Protein 5EKZ (pdb70)

Organism: Mus musculus (NCBI:txid10090)

B-factor: mean 62.95, std 24.09, range [26.52, 159.99]

Structure (mmCIF, N/CA/C/O backbone):
data_5EKZ
#
_entry.id   5EKZ
#
_cell.length_a   48.550
_cell.length_b   55.380
_cell.length_c   92.050
_cell.angle_alpha   90.000
_cell.angle_beta   90.000
_cell.angle_gamma   90.000
#
_symmetry.space_group_name_H-M   'P 21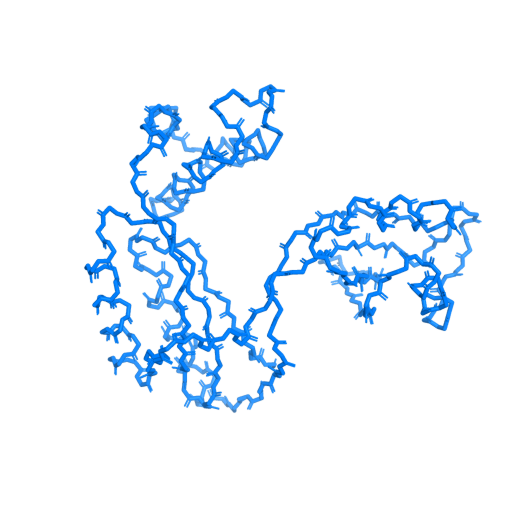 21 21'
#
loop_
_entity.id
_entity.type
_entity.pdbx_description
1 polymer 'Translational activator of cytochrome c oxidase 1'
2 water water
#
loop_
_atom_site.group_PDB
_atom_site.id
_atom_site.type_symbol
_atom_site.label_atom_id
_atom_site.label_alt_id
_atom_site.label_comp_id
_atom_site.label_asym_id
_atom_site.label_entity_id
_atom_site.label_seq_id
_atom_site.pdbx_PDB_ins_code
_atom_site.Cartn_x
_atom_site.Cartn_y
_atom_site.Cartn_z
_atom_site.occupancy
_atom_site.B_iso_or_equiv
_atom_site.auth_seq_id
_atom_site.auth_comp_id
_atom_site.auth_asym_id
_atom_site.auth_atom_id
_atom_site.pdbx_PDB_model_num
ATOM 1 N N . ARG A 1 74 ? 17.293 20.824 28.765 1.00 61.40 74 ARG A N 1
ATOM 2 C CA . ARG A 1 74 ? 17.024 19.378 28.744 1.00 64.04 74 ARG A CA 1
ATOM 3 C C . ARG A 1 74 ? 18.057 18.555 27.941 1.00 59.20 74 ARG A C 1
ATOM 4 O O . ARG A 1 74 ? 18.481 18.921 26.847 1.00 55.69 74 ARG A O 1
ATOM 24 N N . SER A 1 75 ? 18.407 17.398 28.499 1.00 58.14 75 SER A N 1
ATOM 25 C CA . SER A 1 75 ? 19.475 16.583 27.929 1.00 56.22 75 SER A CA 1
ATOM 26 C C . SER A 1 75 ? 19.116 16.032 26.542 1.00 55.27 75 SER A C 1
ATOM 27 O O . SER A 1 75 ? 19.993 15.926 25.682 1.00 50.81 75 SER A O 1
ATOM 35 N N . ARG A 1 76 ? 17.852 15.645 26.309 1.00 55.89 76 ARG A N 1
ATOM 36 C CA . ARG A 1 76 ? 17.460 15.217 24.960 1.00 54.81 76 ARG A CA 1
ATOM 37 C C . ARG A 1 76 ? 17.576 16.359 23.955 1.00 49.69 76 ARG A C 1
ATOM 38 O O . ARG A 1 76 ? 18.097 16.179 22.850 1.00 46.81 76 ARG A O 1
ATOM 59 N N . ILE A 1 77 ? 17.077 17.545 24.308 1.00 49.83 77 ILE A N 1
ATOM 60 C CA . ILE A 1 77 ? 17.266 18.723 23.453 1.00 44.52 77 ILE A CA 1
ATOM 61 C C . ILE A 1 77 ? 18.751 18.935 23.132 1.00 41.94 77 ILE A C 1
ATOM 62 O O . ILE A 1 77 ? 19.130 19.165 21.970 1.00 35.94 77 ILE A O 1
ATOM 78 N N . PHE A 1 78 ? 19.624 18.845 24.147 1.00 39.86 78 PHE A N 1
ATOM 79 C CA . PHE A 1 78 ? 21.048 19.108 23.907 1.00 33.99 78 PHE A CA 1
ATOM 80 C C . PHE A 1 78 ? 21.643 18.068 22.939 1.00 35.96 78 PHE A C 1
ATOM 81 O O . PHE A 1 78 ? 22.446 18.416 22.064 1.00 37.68 78 PHE A O 1
ATOM 98 N N . SER A 1 79 ? 21.224 16.802 23.055 1.00 34.85 79 SER A N 1
ATOM 99 C CA . SER A 1 79 ? 21.678 15.765 22.120 1.00 38.52 79 SER A CA 1
ATOM 100 C C . SER A 1 79 ? 21.279 16.044 20.677 1.00 39.56 79 SER A C 1
ATOM 101 O O . SER A 1 79 ? 22.072 15.801 19.772 1.00 35.34 79 SER A O 1
ATOM 109 N N . LYS A 1 80 ? 20.027 16.461 20.434 1.00 38.00 80 LYS A N 1
ATOM 110 C CA . LYS A 1 80 ? 19.602 16.858 19.088 1.00 37.34 80 LYS A CA 1
ATOM 111 C C . LYS A 1 80 ? 20.355 18.077 18.590 1.00 40.22 80 LYS A C 1
ATOM 112 O O . LYS A 1 80 ? 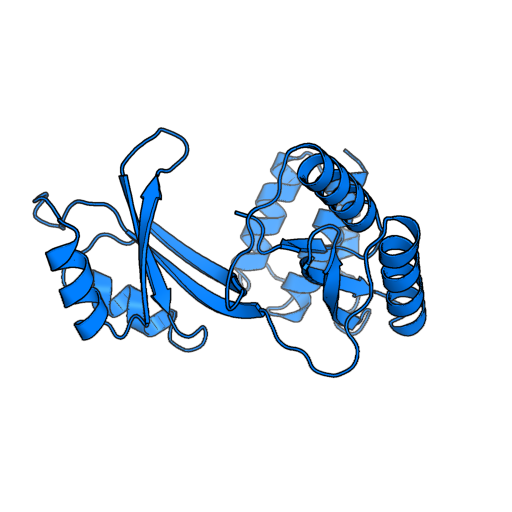20.701 18.170 17.402 1.00 36.55 80 LYS A O 1
ATOM 131 N N . LEU A 1 81 ? 20.568 19.053 19.472 1.00 35.33 81 LEU A N 1
ATOM 132 C CA . LEU A 1 81 ? 21.252 20.274 19.079 1.00 30.50 81 LEU A CA 1
ATOM 133 C C . LEU A 1 81 ? 22.708 19.991 18.711 1.00 31.98 81 LEU A C 1
ATOM 134 O O . LEU A 1 81 ? 23.257 20.625 17.797 1.00 32.05 81 LEU A O 1
ATOM 150 N N . THR A 1 82 ? 23.326 19.024 19.391 1.00 30.98 82 THR A N 1
ATOM 151 C CA . THR A 1 82 ? 24.637 18.515 18.980 1.00 31.39 82 THR A CA 1
ATOM 152 C C . THR A 1 82 ? 24.607 17.955 17.560 1.00 33.71 82 THR A C 1
ATOM 153 O O . THR A 1 82 ? 25.522 18.214 16.759 1.00 35.62 82 THR A O 1
ATOM 164 N N . LEU A 1 83 ? 23.639 17.076 17.268 1.00 29.85 83 LEU A N 1
ATOM 165 C CA . LEU A 1 83 ? 23.519 16.573 15.905 1.00 32.96 83 LEU A CA 1
ATOM 166 C C . LEU A 1 83 ? 23.390 17.721 14.907 1.00 35.84 83 LEU A C 1
ATOM 167 O O . LEU A 1 83 ? 24.040 17.700 13.855 1.00 33.49 83 LEU A O 1
ATOM 183 N N . SER A 1 84 ? 22.566 18.734 15.222 1.00 30.03 84 SER A N 1
ATOM 184 C CA . SER A 1 84 ? 22.408 19.886 14.317 1.00 28.20 84 SER A CA 1
ATOM 185 C C . SER A 1 84 ? 23.699 20.686 14.167 1.00 33.74 84 SER A C 1
ATOM 186 O O . SER A 1 84 ? 23.987 21.192 13.084 1.00 33.35 84 SER A O 1
ATOM 194 N N . ILE A 1 85 ? 24.463 20.862 15.236 1.00 28.38 85 ILE A N 1
ATOM 195 C CA . ILE A 1 85 ? 25.747 21.543 15.091 1.00 30.05 85 ILE A CA 1
ATOM 196 C C . ILE A 1 85 ? 26.617 20.790 14.107 1.00 31.62 85 ILE A C 1
ATOM 197 O O . ILE A 1 85 ? 27.128 21.362 13.144 1.00 33.97 85 ILE A O 1
ATOM 213 N N . ARG A 1 86 ? 26.731 19.474 14.305 1.00 30.92 86 ARG A N 1
ATOM 214 C CA . ARG A 1 86 ? 27.561 18.625 13.478 1.00 31.54 86 ARG A CA 1
ATOM 215 C C . ARG A 1 86 ? 27.125 18.661 12.023 1.00 39.50 86 ARG A C 1
ATOM 216 O O . ARG A 1 86 ? 27.960 18.714 11.118 1.00 43.24 86 ARG A O 1
ATOM 237 N N . LEU A 1 87 ? 25.818 18.683 11.771 1.00 36.87 87 LEU A N 1
ATOM 238 C CA . LEU A 1 87 ? 25.360 18.716 10.395 1.00 42.45 87 LEU A CA 1
ATOM 239 C C . LEU A 1 87 ? 25.646 20.079 9.756 1.00 44.32 87 LEU A C 1
ATOM 240 O O . LEU A 1 87 ? 26.026 20.154 8.581 1.00 44.02 87 LEU A O 1
ATOM 256 N N . ALA A 1 88 ? 25.535 21.159 10.533 1.00 41.72 88 ALA A N 1
ATOM 257 C CA . ALA A 1 88 ? 25.835 22.495 10.011 1.00 43.10 88 ALA A CA 1
ATOM 258 C C . ALA A 1 88 ? 27.327 22.667 9.707 1.00 43.73 88 ALA A C 1
ATOM 259 O O . ALA A 1 88 ? 27.689 23.322 8.706 1.00 41.08 88 ALA A O 1
ATOM 266 N N . VAL A 1 89 ? 28.205 22.047 10.517 1.00 37.31 89 VAL A N 1
ATOM 267 C CA . VAL A 1 89 ? 29.656 22.113 10.275 1.00 41.93 89 VAL A CA 1
ATOM 268 C C . VAL A 1 89 ? 30.027 21.339 9.022 1.00 47.88 89 VAL A C 1
ATOM 269 O O . VAL A 1 89 ? 30.998 21.683 8.325 1.00 51.74 89 VAL A O 1
ATOM 282 N N . LYS A 1 90 ? 29.284 20.276 8.716 1.00 47.26 90 LYS A N 1
ATOM 283 C CA . LYS A 1 90 ? 29.561 19.532 7.493 1.00 50.28 90 LYS A CA 1
ATOM 284 C C . LYS A 1 90 ? 29.177 20.335 6.267 1.00 56.88 90 LYS A C 1
ATOM 285 O O . LYS A 1 90 ? 29.800 20.189 5.222 1.00 61.76 90 LYS A O 1
ATOM 304 N N . GLU A 1 91 ? 28.151 21.175 6.369 1.00 56.29 91 GLU A N 1
ATOM 305 C CA . GLU A 1 91 ? 27.681 21.915 5.206 1.00 59.28 91 GLU A CA 1
ATOM 306 C C . GLU A 1 91 ? 28.435 23.232 4.999 1.00 64.98 91 GLU A C 1
ATOM 307 O O . GLU A 1 91 ? 28.620 23.645 3.845 1.00 66.98 91 GLU A O 1
ATOM 319 N N . GLY A 1 92 ? 28.937 23.872 6.074 1.00 60.83 92 GLY A N 1
ATOM 320 C CA . GLY A 1 92 ? 29.564 25.186 5.941 1.00 58.35 92 GLY A CA 1
ATOM 321 C C . GLY A 1 92 ? 30.783 25.461 6.802 1.00 62.33 92 GLY A C 1
ATOM 322 O O . GLY A 1 92 ? 31.258 26.597 6.839 1.00 64.53 92 GLY A O 1
ATOM 326 N N . GLY A 1 93 ? 31.304 24.464 7.513 1.00 57.85 93 GLY A N 1
ATOM 327 C CA . GLY A 1 93 ? 32.483 24.668 8.327 1.00 58.74 93 GLY A CA 1
ATOM 328 C C . GLY A 1 93 ? 32.178 25.144 9.738 1.00 58.11 93 GLY A C 1
ATOM 329 O O . GLY A 1 93 ? 31.067 25.592 10.045 1.00 53.29 93 GLY A O 1
ATOM 333 N N . PRO A 1 94 ? 33.179 25.065 10.625 1.00 57.87 94 PRO A N 1
ATOM 334 C CA . PRO A 1 94 ? 32.944 25.297 12.062 1.00 55.99 94 PRO A CA 1
ATOM 335 C C . PRO A 1 94 ? 32.958 26.754 12.516 1.00 62.36 94 PRO A C 1
ATOM 336 O O . PRO A 1 94 ? 32.765 27.000 13.718 1.00 61.02 94 PRO A O 1
ATOM 347 N N . ASN A 1 95 ? 33.159 27.720 11.611 1.00 62.81 95 ASN A N 1
ATOM 348 C CA . ASN A 1 95 ? 33.255 29.128 11.981 1.00 66.67 95 ASN A CA 1
ATOM 349 C C . ASN A 1 95 ? 31.908 29.792 11.760 1.00 66.36 95 ASN A C 1
ATOM 350 O O . ASN A 1 95 ? 31.503 29.972 10.602 1.00 67.68 95 ASN A O 1
ATOM 361 N N . PRO A 1 96 ? 31.185 30.185 12.808 1.00 62.33 96 PRO A N 1
ATOM 362 C CA . PRO A 1 96 ? 29.865 30.788 12.585 1.00 63.16 96 PRO A CA 1
ATOM 363 C C . PRO A 1 96 ? 29.919 32.131 11.882 1.00 68.27 96 PRO A C 1
ATOM 364 O O . PRO A 1 96 ? 28.885 32.563 11.368 1.00 69.77 96 PRO A O 1
ATOM 375 N N . GLU A 1 97 ? 31.077 32.799 11.824 1.00 70.55 97 GLU A N 1
ATOM 376 C CA . GLU A 1 97 ? 31.190 34.025 11.036 1.00 73.59 97 GLU A CA 1
ATOM 377 C C . GLU A 1 97 ? 31.017 33.748 9.546 1.00 78.82 97 GLU A C 1
ATOM 378 O O . GLU A 1 97 ? 30.508 34.597 8.805 1.00 81.52 97 GLU A O 1
ATOM 390 N N . ASN A 1 98 ? 31.478 32.584 9.077 1.00 76.38 98 ASN A N 1
ATOM 391 C CA . ASN A 1 98 ? 31.336 32.193 7.675 1.00 77.09 98 ASN A CA 1
ATOM 392 C C . ASN A 1 98 ? 30.161 31.266 7.421 1.00 73.50 98 ASN A C 1
ATOM 393 O O . ASN A 1 98 ? 29.905 30.935 6.263 1.00 75.64 98 ASN A O 1
ATOM 404 N N . ASN A 1 99 ? 29.479 30.811 8.469 1.00 67.85 99 ASN A N 1
ATOM 405 C CA . ASN A 1 99 ? 28.397 29.830 8.379 1.00 63.45 99 ASN A CA 1
ATOM 406 C C . ASN A 1 99 ? 27.232 30.393 9.183 1.00 65.34 99 ASN A C 1
ATOM 407 O O . ASN A 1 99 ? 27.168 30.198 10.400 1.00 60.56 99 ASN A O 1
ATOM 418 N N . SER A 1 100 ? 26.318 31.092 8.496 1.00 66.85 100 SER A N 1
ATOM 419 C CA . SER A 1 100 ? 25.203 31.745 9.178 1.00 65.40 100 SER A CA 1
ATOM 420 C C . SER A 1 100 ? 24.220 30.735 9.765 1.00 61.53 100 SER A C 1
ATOM 421 O O . SER A 1 100 ? 23.617 30.993 10.816 1.00 57.86 100 SER A O 1
ATOM 429 N N . SER A 1 101 ? 24.042 29.593 9.103 1.00 56.90 101 SER A N 1
ATOM 430 C CA . SER A 1 101 ? 23.192 28.538 9.641 1.00 55.10 101 SER A CA 1
ATOM 431 C C . SER A 1 101 ? 23.740 28.033 10.972 1.00 54.44 101 SER A C 1
ATOM 432 O O . SER A 1 101 ? 23.005 27.880 11.955 1.00 51.60 101 SER A O 1
ATOM 440 N N . LEU A 1 102 ? 25.045 27.786 11.022 1.00 49.01 102 LEU A N 1
ATOM 441 C CA . LEU A 1 102 ? 25.668 27.389 12.274 1.00 43.95 102 LEU A CA 1
ATOM 442 C C . LEU A 1 102 ? 25.491 28.470 13.334 1.00 46.46 102 LEU A C 1
ATOM 443 O O . LEU A 1 102 ? 25.238 28.174 14.505 1.00 45.90 102 LEU A O 1
ATOM 459 N N . ALA A 1 103 ? 25.638 29.737 12.943 1.00 50.80 103 ALA A N 1
ATOM 460 C CA . ALA A 1 103 ? 25.488 30.813 13.905 1.00 52.03 103 ALA A CA 1
ATOM 461 C C . ALA A 1 103 ? 24.083 30.825 14.505 1.00 51.42 103 ALA A C 1
ATOM 462 O O . ALA A 1 103 ? 23.915 31.123 15.693 1.00 50.36 103 ALA A O 1
ATOM 469 N N . ASN A 1 104 ? 23.059 30.497 13.705 1.00 49.49 104 ASN A N 1
ATOM 470 C CA . ASN A 1 104 ? 21.693 30.492 14.229 1.00 48.72 104 ASN A CA 1
ATOM 471 C C . ASN A 1 104 ? 21.498 29.354 15.204 1.00 46.46 104 ASN A C 1
ATOM 472 O O . ASN A 1 104 ? 20.775 29.503 16.191 1.00 43.31 104 ASN A O 1
ATOM 483 N N . ILE A 1 105 ? 22.084 28.189 14.899 1.00 41.24 105 ILE A N 1
ATOM 484 C CA . ILE A 1 105 ? 21.995 27.028 15.782 1.00 41.55 105 ILE A CA 1
ATOM 485 C C . ILE A 1 105 ? 22.681 27.315 17.108 1.00 39.82 105 ILE A C 1
ATOM 486 O O . ILE A 1 105 ? 22.156 26.985 18.178 1.00 37.66 105 ILE A O 1
ATOM 502 N N . LEU A 1 106 ? 23.873 27.919 17.060 1.00 39.87 106 LEU A N 1
ATOM 503 C CA . LEU A 1 106 ? 24.597 28.228 18.289 1.00 40.85 106 LEU A CA 1
ATOM 504 C C . LEU A 1 106 ? 23.807 29.198 19.164 1.00 42.76 106 LEU A C 1
ATOM 505 O O . LEU A 1 106 ? 23.799 29.061 20.394 1.00 37.91 106 LEU A O 1
ATOM 521 N N . GLU A 1 107 ? 23.159 30.188 18.554 1.00 49.25 107 GLU A N 1
ATOM 522 C CA . GLU A 1 107 ? 22.320 31.127 19.303 1.00 50.43 107 GLU A CA 1
ATOM 523 C C . GLU A 1 107 ? 21.206 30.394 20.034 1.00 47.35 107 GLU A C 1
ATOM 524 O O . GLU A 1 107 ? 20.930 30.645 21.215 1.00 45.86 107 GLU A O 1
ATOM 536 N N . LEU A 1 108 ? 20.548 29.482 19.336 1.00 44.08 108 LEU A N 1
ATOM 537 C CA . LEU A 1 108 ? 19.542 28.649 19.972 1.00 42.71 108 LEU A CA 1
ATOM 538 C C . LEU A 1 108 ? 20.129 27.813 21.097 1.00 39.96 108 LEU A C 1
ATOM 539 O O . LEU A 1 108 ? 19.534 27.720 22.176 1.00 38.39 108 LEU A O 1
ATOM 555 N N . CYS A 1 109 ? 21.298 27.197 20.875 1.00 34.80 109 CYS A N 1
ATOM 556 C CA . CYS A 1 109 ? 21.951 26.430 21.938 1.00 30.79 109 CYS A CA 1
ATOM 557 C C . CYS A 1 109 ? 22.141 27.276 23.180 1.00 37.72 109 CYS A C 1
ATOM 558 O O . CYS A 1 109 ? 21.870 26.834 24.301 1.00 35.06 109 CYS A O 1
ATOM 566 N N . ARG A 1 110 ? 22.665 28.487 22.996 1.00 37.74 110 ARG A N 1
ATOM 567 C CA . ARG A 1 110 ? 22.877 29.382 24.122 1.00 38.06 110 ARG A CA 1
ATOM 568 C C . ARG A 1 110 ? 21.553 29.765 24.758 1.00 42.63 110 ARG A C 1
ATOM 569 O O . ARG A 1 110 ? 21.462 29.860 25.983 1.00 41.03 110 ARG A O 1
ATOM 590 N N . SER A 1 111 ? 20.492 29.920 23.951 1.00 39.81 111 SER A N 1
ATOM 591 C CA . SER A 1 111 ? 19.208 30.291 24.527 1.00 42.77 111 SER A CA 1
ATOM 592 C C . SER A 1 111 ? 18.645 29.170 25.385 1.00 40.23 111 SER A C 1
ATOM 593 O O . SER A 1 111 ? 17.962 29.447 26.360 1.00 41.06 111 SER A O 1
ATOM 601 N N . LYS A 1 112 ? 18.942 27.908 25.067 1.00 39.04 112 LYS A N 1
ATOM 602 C CA . LYS A 1 112 ? 18.512 26.765 25.860 1.00 36.25 112 LYS A CA 1
ATOM 603 C C . LYS A 1 112 ? 19.474 26.425 27.004 1.00 36.59 112 LYS A C 1
ATOM 604 O O . LYS A 1 112 ? 19.265 25.424 27.713 1.00 34.82 112 LYS A O 1
ATOM 623 N N . ASN A 1 113 ? 20.506 27.230 27.212 1.00 33.47 113 ASN A N 1
ATOM 624 C CA . ASN A 1 113 ? 21.455 27.049 28.323 1.00 32.11 113 ASN A CA 1
ATOM 625 C C . ASN A 1 113 ? 22.343 25.832 28.125 1.00 31.90 113 ASN A C 1
ATOM 626 O O . ASN A 1 113 ? 22.797 25.235 29.098 1.00 30.30 113 ASN A O 1
ATOM 637 N N . MET A 1 114 ? 22.619 25.470 26.868 1.00 31.09 114 MET A N 1
ATOM 638 C CA . MET A 1 114 ? 23.547 24.361 26.608 1.00 28.95 114 MET A CA 1
ATOM 639 C C . MET A 1 114 ? 24.957 24.757 27.046 1.00 29.09 114 MET A C 1
ATOM 640 O O . MET A 1 114 ? 25.437 25.816 26.665 1.00 29.11 114 MET A O 1
ATOM 654 N N . PRO A 1 115 ? 25.653 23.951 27.851 1.00 30.68 115 PRO A N 1
ATOM 655 C CA . PRO A 1 115 ? 26.990 24.374 28.296 1.00 31.88 115 PRO A CA 1
ATOM 656 C C . PRO A 1 115 ? 27.952 24.555 27.122 1.00 32.61 115 PRO A C 1
ATOM 657 O O . PRO A 1 115 ? 27.873 23.852 26.107 1.00 28.83 115 PRO A O 1
ATOM 668 N N . LYS A 1 116 ? 28.873 25.507 27.284 1.00 31.20 116 LYS A N 1
ATOM 669 C CA . LYS A 1 116 ? 29.941 25.724 26.306 1.00 35.03 116 LYS A CA 1
ATOM 670 C C . LYS A 1 116 ? 30.717 24.443 26.005 1.00 37.62 116 LYS A C 1
ATOM 671 O O . LYS A 1 116 ? 31.003 24.156 24.841 1.00 36.25 116 LYS A O 1
ATOM 690 N N . SER A 1 117 ? 31.094 23.674 27.047 1.00 32.83 117 SER A N 1
ATOM 691 C CA . SER A 1 117 ? 31.837 22.420 26.827 1.00 39.91 117 SER A CA 1
ATOM 692 C C . SER A 1 117 ? 31.106 21.515 25.828 1.00 38.88 117 SER A C 1
ATOM 693 O O . SER A 1 117 ? 31.724 20.943 24.922 1.00 35.46 117 SER A O 1
ATOM 701 N N . THR A 1 118 ? 29.782 21.411 25.960 1.00 30.16 118 THR A N 1
ATOM 702 C CA . THR A 1 118 ? 28.969 20.599 25.053 1.00 33.18 118 THR A CA 1
ATOM 703 C C . THR A 1 118 ? 28.932 21.194 23.650 1.00 33.15 118 THR A C 1
ATOM 704 O O . THR A 1 118 ? 29.035 20.462 22.671 1.00 32.64 118 THR A O 1
ATOM 715 N N . ILE A 1 119 ? 28.825 22.516 23.528 1.00 31.84 119 ILE A N 1
ATOM 716 C CA . ILE A 1 119 ? 28.823 23.163 22.217 1.00 29.56 119 ILE A CA 1
ATOM 717 C C . ILE A 1 119 ? 30.167 22.974 21.543 1.00 36.71 119 ILE A C 1
ATOM 718 O O . ILE A 1 119 ? 30.233 22.571 20.381 1.00 34.81 119 ILE A O 1
ATOM 734 N N . GLU A 1 120 ? 31.261 23.217 22.284 1.00 32.65 120 GLU A N 1
ATOM 735 C CA . GLU A 1 120 ? 32.603 23.110 21.707 1.00 38.31 120 GLU A CA 1
ATOM 736 C C . GLU A 1 120 ? 32.891 21.704 21.207 1.00 38.88 120 GLU A C 1
ATOM 737 O O . GLU A 1 120 ? 33.493 21.520 20.144 1.00 39.76 120 GLU A O 1
ATOM 749 N N . SER A 1 121 ? 32.530 20.713 21.998 1.00 33.55 121 SER A N 1
ATOM 750 C CA . SER A 1 121 ? 32.715 19.315 21.609 1.00 38.93 121 SER A CA 1
ATOM 751 C C . SER A 1 121 ? 31.988 18.982 20.284 1.00 40.25 121 SER A C 1
ATOM 752 O O . SER A 1 121 ? 32.537 18.300 19.409 1.00 37.85 121 SER A O 1
ATOM 760 N N . ALA A 1 122 ? 30.764 19.471 20.121 1.00 33.85 122 ALA A N 1
ATOM 761 C CA . ALA A 1 122 ? 30.041 19.340 18.849 1.00 32.76 122 ALA A CA 1
ATOM 762 C C . ALA A 1 122 ? 30.712 20.118 17.719 1.00 39.08 122 ALA A C 1
ATOM 763 O O . ALA A 1 122 ? 30.749 19.655 16.575 1.00 36.16 122 ALA A O 1
ATOM 770 N N . LEU A 1 123 ? 31.201 21.321 18.014 1.00 41.08 123 LEU A N 1
ATOM 771 C CA . LEU A 1 123 ? 31.873 22.145 17.013 1.00 43.14 123 LEU A CA 1
ATOM 772 C C . LEU A 1 123 ? 33.169 21.511 16.528 1.00 48.81 123 LEU A C 1
ATOM 773 O O . LEU A 1 123 ? 33.547 21.680 15.363 1.00 43.94 123 LEU A O 1
ATOM 789 N N . LYS A 1 124 ? 33.909 20.849 17.418 1.00 46.38 124 LYS A N 1
ATOM 790 C CA . LYS A 1 124 ? 35.232 20.351 17.064 1.00 51.98 124 LYS A CA 1
ATOM 791 C C . LYS A 1 124 ? 35.221 18.872 16.715 1.00 54.51 124 LYS A C 1
ATOM 792 O O . LYS A 1 124 ? 36.286 18.304 16.476 1.00 56.84 124 LYS A O 1
ATOM 811 N N . THR A 1 125 ? 34.044 18.245 16.654 1.00 49.30 125 THR A N 1
ATOM 812 C CA . THR A 1 125 ? 33.939 16.910 16.070 1.00 51.37 125 THR A CA 1
ATOM 813 C C . THR A 1 125 ? 34.388 16.959 14.607 1.00 52.71 125 THR A C 1
ATOM 814 O O . THR A 1 125 ? 34.119 17.925 13.888 1.00 51.78 125 THR A O 1
ATOM 825 N N . GLU A 1 126 ? 35.127 15.935 14.185 1.00 52.97 126 GLU A N 1
ATOM 826 C CA . GLU A 1 126 ? 35.627 15.868 12.814 1.00 56.46 126 GLU A CA 1
ATOM 827 C C . GLU A 1 126 ? 34.476 15.871 11.817 1.00 56.45 126 GLU A C 1
ATOM 828 O O . GLU A 1 126 ? 33.513 15.115 11.981 1.00 54.59 126 GLU A O 1
ATOM 840 N N . LYS A 1 127 ? 34.596 16.713 10.775 1.00 56.52 127 LYS A N 1
ATOM 841 C CA . LYS A 1 127 ? 33.619 16.768 9.677 1.00 55.51 127 LYS A CA 1
ATOM 842 C C . LYS A 1 127 ? 33.348 15.404 9.048 1.00 57.64 127 LYS A C 1
ATOM 843 O O . LYS A 1 127 ? 32.276 15.197 8.471 1.00 58.31 127 LYS A O 1
ATOM 862 N N . ASN A 1 128 ? 34.319 14.488 9.073 1.00 55.60 128 ASN A N 1
ATOM 863 C CA . ASN A 1 128 ? 34.137 13.181 8.449 1.00 56.42 128 ASN A CA 1
ATOM 864 C C . ASN A 1 128 ? 33.499 12.153 9.382 1.00 57.04 128 ASN A C 1
ATOM 865 O O . ASN A 1 128 ? 33.198 11.050 8.940 1.00 58.74 128 ASN A O 1
ATOM 876 N N . LYS A 1 129 ? 33.289 12.474 10.656 1.00 51.11 129 LYS A N 1
ATOM 877 C CA . LYS A 1 129 ? 32.626 11.545 11.562 1.00 51.19 129 LYS A CA 1
ATOM 878 C C . LYS A 1 129 ? 31.109 11.563 11.325 1.00 50.36 129 LYS A C 1
ATOM 879 O O . LYS A 1 129 ? 30.487 12.625 11.296 1.00 48.11 129 LYS A O 1
ATOM 898 N N . GLY A 1 130 ? 30.521 10.400 11.185 1.00 39.41 130 GLY A N 1
ATOM 899 C CA . GLY A 1 130 ? 29.065 10.272 11.062 1.00 37.42 130 GLY A CA 1
ATOM 900 C C . GLY A 1 130 ? 28.604 10.286 9.620 1.00 38.75 130 GLY A C 1
ATOM 901 O O . GLY A 1 130 ? 29.214 10.900 8.746 1.00 36.46 130 GLY A O 1
ATOM 905 N N . ILE A 1 131 ? 27.476 9.621 9.386 1.00 35.73 131 ILE A N 1
ATOM 906 C CA . ILE A 1 131 ? 26.845 9.519 8.082 1.00 34.93 131 ILE A CA 1
ATOM 907 C C . ILE A 1 131 ? 25.483 10.155 8.222 1.00 32.37 131 ILE A C 1
ATOM 908 O O . ILE A 1 131 ? 24.749 9.831 9.157 1.00 29.50 131 ILE A O 1
ATOM 924 N N . TYR A 1 132 ? 25.154 11.053 7.300 1.00 34.26 132 TYR A N 1
ATOM 925 C CA . TYR A 1 132 ? 23.828 11.641 7.252 1.00 36.12 132 TYR A CA 1
ATOM 926 C C . TYR A 1 132 ? 22.902 10.678 6.513 1.00 32.44 132 TYR A C 1
ATOM 927 O O . TYR A 1 132 ? 23.239 10.219 5.429 1.00 31.31 132 TYR A O 1
ATOM 945 N N . LEU A 1 133 ? 21.744 10.393 7.085 1.00 31.07 133 LEU A N 1
ATOM 946 C CA . LEU A 1 133 ? 20.864 9.315 6.621 1.00 31.22 133 LEU A CA 1
ATOM 947 C C . LEU A 1 133 ? 19.430 9.804 6.497 1.00 35.56 133 LEU A C 1
ATOM 948 O O . LEU A 1 133 ? 18.938 10.530 7.359 1.00 30.06 133 LEU A O 1
ATOM 964 N N . LEU A 1 134 ? 18.748 9.342 5.458 1.00 31.54 134 LEU A N 1
ATOM 965 C CA . LEU A 1 134 ? 17.342 9.666 5.208 1.00 33.43 134 LEU A CA 1
ATOM 966 C C . LEU A 1 134 ? 16.647 8.348 4.940 1.00 38.57 134 LEU A C 1
ATOM 967 O O . LEU A 1 134 ? 16.834 7.785 3.864 1.00 40.50 134 LEU A O 1
ATOM 983 N N . TYR A 1 135 ? 15.826 7.887 5.884 1.00 31.81 135 TYR A N 1
ATOM 984 C CA . TYR A 1 135 ? 15.113 6.620 5.774 1.00 36.19 135 TYR A CA 1
ATOM 985 C C . TYR A 1 135 ? 13.633 6.883 5.576 1.00 37.78 135 TYR A C 1
ATOM 986 O O . TYR A 1 135 ? 13.042 7.718 6.266 1.00 37.30 135 TYR A O 1
ATOM 1004 N N . GLU A 1 136 ? 13.024 6.142 4.675 1.00 38.45 136 GLU A N 1
ATOM 1005 C CA . GLU A 1 136 ? 11.603 6.282 4.433 1.00 39.48 136 GLU A CA 1
ATOM 1006 C C . GLU A 1 136 ? 10.889 5.070 4.993 1.00 42.60 136 GLU A C 1
ATOM 1007 O O . GLU A 1 136 ? 11.437 3.965 5.008 1.00 41.06 136 GLU A O 1
ATOM 1019 N N . GLY A 1 137 ? 9.673 5.288 5.481 1.00 43.84 137 GLY A N 1
ATOM 1020 C CA . GLY A 1 137 ? 8.923 4.209 6.089 1.00 43.96 137 GLY A CA 1
ATOM 1021 C C . GLY A 1 137 ? 7.453 4.504 5.990 1.00 46.00 137 GLY A C 1
ATOM 1022 O O . GLY A 1 137 ? 7.043 5.534 5.455 1.00 44.32 137 GLY A O 1
ATOM 1026 N N . ARG A 1 138 ? 6.654 3.570 6.497 1.00 46.52 138 ARG A N 1
ATOM 1027 C CA . ARG A 1 138 ? 5.210 3.697 6.513 1.00 48.55 138 ARG A CA 1
ATOM 1028 C C . ARG A 1 138 ? 4.745 3.533 7.947 1.00 52.11 138 ARG A C 1
ATOM 1029 O O . ARG A 1 138 ? 5.266 2.693 8.683 1.00 50.23 138 ARG A O 1
ATOM 1050 N N . GLY A 1 139 ? 3.770 4.334 8.340 1.00 50.67 139 GLY A N 1
ATOM 1051 C CA . GLY A 1 139 ? 3.244 4.280 9.675 1.00 51.77 139 GLY A CA 1
ATOM 1052 C C . GLY A 1 139 ? 1.878 3.611 9.702 1.00 62.17 139 GLY A C 1
ATOM 1053 O O . GLY A 1 139 ? 1.470 2.932 8.753 1.00 63.45 139 GLY A O 1
ATOM 1057 N N . PRO A 1 140 ? 1.130 3.842 10.794 1.00 66.17 140 PRO A N 1
ATOM 1058 C CA . PRO A 1 140 ? -0.152 3.145 11.038 1.00 67.76 140 PRO A CA 1
ATOM 1059 C C . PRO A 1 140 ? -1.171 3.053 9.916 1.00 75.26 140 PRO A C 1
ATOM 1060 O O . PRO A 1 140 ? -1.574 1.951 9.519 1.00 77.87 140 PRO A O 1
ATOM 1071 N N . GLY A 1 141 ? -1.674 4.187 9.456 1.00 74.28 141 GLY A N 1
ATOM 1072 C CA . GLY A 1 141 ? -2.803 4.131 8.555 1.00 75.86 141 GLY A CA 1
ATOM 1073 C C . GLY A 1 141 ? -2.400 4.348 7.114 1.00 74.80 141 GLY A C 1
ATOM 1074 O O . GLY A 1 141 ? -3.055 5.104 6.398 1.00 75.14 141 GLY A O 1
ATOM 1078 N N . GLY A 1 142 ? -1.329 3.682 6.679 1.00 71.97 142 GLY A N 1
ATOM 1079 C CA . GLY A 1 142 ? -0.791 3.926 5.356 1.00 71.83 142 GLY A CA 1
ATOM 1080 C C . GLY A 1 142 ? -0.065 5.245 5.241 1.00 68.37 142 GLY A C 1
ATOM 1081 O O . GLY A 1 142 ? 0.164 5.728 4.127 1.00 65.13 142 GLY A O 1
ATOM 1085 N N . SER A 1 143 ? 0.282 5.849 6.373 1.00 60.65 143 SER A N 1
ATOM 1086 C CA . SER A 1 143 ? 1.006 7.094 6.346 1.00 57.59 143 SER A CA 1
ATOM 1087 C C . SER A 1 143 ? 2.407 6.847 5.822 1.00 56.49 143 SER A C 1
ATOM 1088 O O . SER A 1 143 ? 2.895 5.722 5.777 1.00 54.58 143 SER A O 1
ATOM 1096 N N . SER A 1 144 ? 3.058 7.917 5.422 1.00 51.65 144 SER A N 1
ATOM 1097 C CA . SER A 1 144 ? 4.425 7.830 4.948 1.00 48.76 144 SER A CA 1
ATOM 1098 C C . SER A 1 144 ? 5.316 8.672 5.858 1.00 46.10 144 SER A C 1
ATOM 1099 O O . SER A 1 144 ? 4.899 9.727 6.339 1.00 46.64 144 SER A O 1
ATOM 1107 N N . LEU A 1 145 ? 6.542 8.199 6.095 1.00 43.60 145 LEU A N 1
ATOM 1108 C CA . LEU A 1 145 ? 7.445 8.823 7.035 1.00 41.35 145 LEU A CA 1
ATOM 1109 C C . LEU A 1 145 ? 8.828 9.037 6.415 1.00 40.83 145 LEU A C 1
ATOM 1110 O O . LEU A 1 145 ? 9.295 8.237 5.596 1.00 39.05 145 LEU A O 1
ATOM 1126 N N . LEU A 1 146 ? 9.496 10.106 6.847 1.00 37.89 146 LEU A N 1
ATOM 1127 C CA . LEU A 1 146 ? 10.877 10.383 6.453 1.00 36.12 146 LEU A CA 1
ATOM 1128 C C . LEU A 1 146 ? 11.661 10.597 7.728 1.00 34.57 146 LEU A C 1
ATOM 1129 O O . LEU A 1 146 ? 11.303 11.460 8.532 1.00 34.94 146 LEU A O 1
ATOM 1145 N N . ILE A 1 147 ? 12.658 9.750 7.954 1.00 33.26 147 ILE A N 1
ATOM 1146 C CA . ILE A 1 147 ? 13.442 9.752 9.182 1.00 32.04 147 ILE A CA 1
ATOM 1147 C C . ILE A 1 147 ? 14.817 10.328 8.845 1.00 34.85 147 ILE A C 1
ATOM 1148 O O . ILE A 1 147 ? 15.547 9.752 8.027 1.00 35.77 147 ILE A O 1
ATOM 1164 N N . GLU A 1 148 ? 15.144 11.485 9.432 1.00 30.74 148 GLU A N 1
ATOM 1165 C CA . GLU A 1 148 ? 16.408 12.191 9.151 1.00 30.19 148 GLU A CA 1
ATOM 1166 C C . GLU A 1 148 ? 17.362 11.958 10.318 1.00 31.76 148 GLU A C 1
ATOM 1167 O O . GLU A 1 148 ? 17.006 12.218 11.465 1.00 32.54 148 GLU A O 1
ATOM 1179 N N . ALA A 1 149 ? 18.562 11.444 10.031 1.00 30.95 149 ALA A N 1
ATOM 1180 C CA . ALA A 1 149 ? 19.440 10.995 11.103 1.00 28.20 149 ALA A CA 1
ATOM 1181 C C . ALA A 1 149 ? 20.917 11.220 10.801 1.00 28.17 149 ALA A C 1
ATOM 1182 O O . ALA A 1 149 ? 21.339 11.376 9.642 1.00 28.54 149 ALA A O 1
ATOM 1189 N N . LEU A 1 150 ? 21.710 11.240 11.878 1.00 28.30 150 LEU A N 1
ATOM 1190 C CA . LEU A 1 150 ? 23.165 11.364 11.763 1.00 28.83 150 LEU A CA 1
ATOM 1191 C C . LEU A 1 150 ? 23.764 10.323 12.692 1.00 31.22 150 LEU A C 1
ATOM 1192 O O . LEU A 1 150 ? 23.622 10.439 13.911 1.00 29.80 150 LEU A O 1
ATOM 1208 N N . SER A 1 151 ? 24.448 9.339 12.126 1.00 28.36 151 SER A N 1
ATOM 1209 C CA . SER A 1 151 ? 24.830 8.144 12.865 1.00 29.69 151 SER A CA 1
ATOM 1210 C C . SER A 1 151 ? 26.294 7.780 12.652 1.00 30.76 151 SER A C 1
ATOM 1211 O O . SER A 1 151 ? 26.870 7.982 11.565 1.00 29.94 151 SER A O 1
ATOM 1219 N N . ASN A 1 152 ? 26.880 7.175 13.695 1.00 29.65 152 ASN A N 1
ATOM 1220 C CA . ASN A 1 152 ? 28.209 6.612 13.537 1.00 31.46 152 ASN A CA 1
ATOM 1221 C C . ASN A 1 152 ? 28.153 5.211 12.936 1.00 41.13 152 ASN A C 1
ATOM 1222 O O . ASN A 1 152 ? 29.172 4.706 12.459 1.00 45.02 152 ASN A O 1
ATOM 1233 N N . SER A 1 153 ? 26.977 4.598 12.864 1.00 35.42 153 SER A N 1
ATOM 1234 C CA . SER A 1 153 ? 26.852 3.297 12.201 1.00 33.43 153 SER A CA 1
ATOM 1235 C C . SER A 1 153 ? 25.559 3.244 11.403 1.00 34.74 153 SER A C 1
ATOM 1236 O O . SER A 1 153 ? 24.475 3.061 11.969 1.00 37.77 153 SER A O 1
ATOM 1244 N N . GLY A 1 154 ? 25.688 3.344 10.070 1.00 33.84 154 GLY A N 1
ATOM 1245 C CA . GLY A 1 154 ? 24.532 3.242 9.208 1.00 38.81 154 GLY A CA 1
ATOM 1246 C C . GLY A 1 154 ? 23.808 1.919 9.342 1.00 37.09 154 GLY A C 1
ATOM 1247 O O . GLY A 1 154 ? 22.574 1.895 9.415 1.00 36.90 154 GLY A O 1
ATOM 1251 N N . PRO A 1 155 ? 24.519 0.819 9.442 1.00 37.37 155 PRO A N 1
ATOM 1252 C CA . PRO A 1 155 ? 23.813 -0.453 9.633 1.00 36.06 155 PRO A CA 1
ATOM 1253 C C . PRO A 1 155 ? 23.030 -0.539 10.940 1.00 34.11 155 PRO A C 1
ATOM 1254 O O . PRO A 1 155 ? 21.885 -1.008 10.927 1.00 33.52 155 PRO A O 1
ATOM 1265 N N . LYS A 1 156 ? 23.600 -0.101 12.068 1.00 32.36 156 LYS A N 1
ATOM 1266 C CA . LYS A 1 156 ? 22.850 -0.108 13.340 1.00 31.92 156 LYS A CA 1
ATOM 1267 C C . LYS A 1 156 ? 21.658 0.829 13.273 1.00 30.93 156 LYS A C 1
ATOM 1268 O O . LYS A 1 156 ? 20.567 0.504 13.745 1.00 31.31 156 LYS A O 1
ATOM 1287 N N . CYS A 1 157 ? 21.878 2.010 12.689 1.00 30.00 157 CYS A N 1
ATOM 1288 C CA . CYS A 1 157 ? 20.814 2.982 12.568 1.00 29.34 157 CYS A CA 1
ATOM 1289 C C . CYS A 1 157 ? 19.686 2.431 11.719 1.00 33.89 157 CYS A C 1
ATOM 1290 O O . CYS A 1 157 ? 18.534 2.492 12.120 1.00 30.35 157 CYS A O 1
ATOM 1298 N N . HIS A 1 158 ? 20.022 1.777 1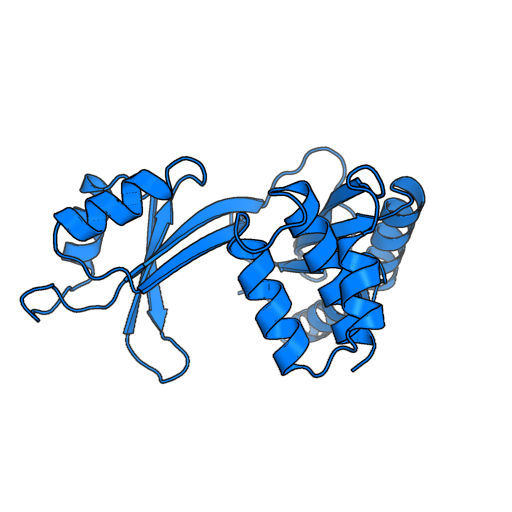0.605 1.00 33.53 158 HIS A N 1
ATOM 1299 C CA . HIS A 1 158 ? 19.020 1.166 9.738 1.00 35.29 158 HIS A CA 1
ATOM 1300 C C . HIS A 1 158 ? 18.261 0.057 10.472 1.00 35.67 158 HIS A C 1
ATOM 1301 O O . HIS A 1 158 ? 17.024 0.050 10.520 1.00 33.83 158 HIS A O 1
ATOM 1315 N N . LEU A 1 159 ? 18.990 -0.885 11.070 1.00 33.76 159 LEU A N 1
ATOM 1316 C CA . LEU A 1 159 ? 18.338 -1.936 11.849 1.00 35.13 159 LEU A CA 1
ATOM 1317 C C . LEU A 1 159 ? 17.451 -1.365 12.959 1.00 34.67 159 LEU A C 1
ATOM 1318 O O . LEU A 1 159 ? 16.325 -1.823 13.160 1.00 36.03 159 LEU A O 1
ATOM 1334 N N . ASP A 1 160 ? 17.963 -0.392 13.710 1.00 33.19 160 ASP A N 1
ATOM 1335 C CA . ASP A 1 160 ? 17.207 0.174 14.828 1.00 33.22 160 ASP A CA 1
ATOM 1336 C C . ASP A 1 160 ? 15.930 0.892 14.363 1.00 33.86 160 ASP A C 1
ATOM 1337 O O . ASP A 1 160 ? 14.866 0.730 14.973 1.00 34.59 160 ASP A O 1
ATOM 1346 N N . ILE A 1 161 ? 16.040 1.749 13.328 1.00 33.18 161 ILE A N 1
ATOM 1347 C CA . ILE A 1 161 ? 14.844 2.434 12.807 1.00 32.88 161 ILE A CA 1
ATOM 1348 C C . ILE A 1 161 ? 13.809 1.415 12.314 1.00 34.83 161 ILE A C 1
ATOM 1349 O O . ILE A 1 161 ? 12.606 1.550 12.581 1.00 36.12 161 ILE A O 1
ATOM 1365 N N . LYS A 1 162 ? 14.250 0.384 11.588 1.00 36.40 162 LYS A N 1
ATOM 1366 C CA . LYS A 1 162 ? 13.320 -0.681 11.172 1.00 37.79 162 LYS A CA 1
ATOM 1367 C C . LYS A 1 162 ? 12.650 -1.356 12.381 1.00 41.05 162 LYS A C 1
ATOM 1368 O O . LYS A 1 162 ? 11.440 -1.637 12.353 1.00 41.31 162 LYS A O 1
ATOM 1387 N N . TYR A 1 163 ? 13.420 -1.636 13.443 1.00 38.66 163 TYR A N 1
ATOM 1388 C CA . TYR A 1 163 ? 12.866 -2.246 14.655 1.00 40.28 163 TYR A CA 1
ATOM 1389 C C . TYR A 1 163 ? 11.827 -1.348 15.319 1.00 40.71 163 TYR A C 1
ATOM 1390 O O . TYR A 1 163 ? 10.760 -1.805 15.712 1.00 43.05 163 TYR A O 1
ATOM 1408 N N . ILE A 1 164 ? 12.114 -0.051 15.438 1.00 38.84 164 ILE A N 1
ATOM 1409 C CA . ILE A 1 164 ? 11.156 0.879 16.034 1.00 39.54 164 ILE A CA 1
ATOM 1410 C C . ILE A 1 164 ? 9.892 0.965 15.167 1.00 41.19 164 ILE A C 1
ATOM 1411 O O . ILE A 1 164 ? 8.761 0.906 15.667 1.00 43.47 164 ILE A O 1
ATOM 1427 N N . LEU A 1 165 ? 10.061 1.118 13.852 1.00 40.39 165 LEU A N 1
ATOM 1428 C CA . LEU A 1 165 ? 8.886 1.065 12.969 1.00 43.73 165 LEU A CA 1
ATOM 1429 C C . LEU A 1 165 ? 8.070 -0.217 13.213 1.00 45.29 165 LEU A C 1
ATOM 1430 O O . LEU A 1 165 ? 6.859 -0.184 13.500 1.00 47.76 165 LEU A O 1
ATOM 1446 N N . ASN A 1 166 ? 8.740 -1.362 13.133 1.00 46.93 166 ASN A N 1
ATOM 1447 C CA . ASN A 1 166 ? 8.047 -2.646 13.199 1.00 48.53 166 ASN A CA 1
ATOM 1448 C C . ASN A 1 166 ? 7.373 -2.861 14.550 1.00 54.54 166 ASN A C 1
ATOM 1449 O O . ASN A 1 166 ? 6.285 -3.459 14.626 1.00 57.99 166 ASN A O 1
ATOM 1460 N N . LYS A 1 167 ? 8.008 -2.414 15.634 1.00 51.19 167 LYS A N 1
ATOM 1461 C CA . LYS A 1 167 ? 7.419 -2.650 16.949 1.00 55.18 167 LYS A CA 1
ATOM 1462 C C . LYS A 1 167 ? 6.227 -1.740 17.177 1.00 54.81 167 LYS A C 1
ATOM 1463 O O . LYS A 1 167 ? 5.396 -2.046 18.022 1.00 55.46 167 LYS A O 1
ATOM 1482 N N . ASN A 1 168 ? 6.092 -0.647 16.418 1.00 54.25 168 ASN A N 1
ATOM 1483 C CA . ASN A 1 168 ? 4.929 0.231 16.538 1.00 57.34 168 ASN A CA 1
ATOM 1484 C C . ASN A 1 168 ? 4.042 0.183 15.293 1.00 61.53 168 ASN A C 1
ATOM 1485 O O . ASN A 1 168 ? 3.406 1.177 14.947 1.00 64.86 168 ASN A O 1
ATOM 1496 N N . GLY A 1 169 ? 3.990 -0.970 14.612 1.00 60.22 169 GLY A N 1
ATOM 1497 C CA . GLY A 1 169 ? 3.048 -1.199 13.535 1.00 61.52 169 GLY A CA 1
ATOM 1498 C C . GLY A 1 169 ? 3.438 -0.641 12.170 1.00 64.50 169 GLY A C 1
ATOM 1499 O O . GLY A 1 169 ? 2.754 -0.948 11.178 1.00 68.78 169 GLY A O 1
ATOM 1503 N N . GLY A 1 170 ? 4.495 0.162 12.075 1.00 55.76 170 GLY A N 1
ATOM 1504 C CA . GLY A 1 170 ? 4.940 0.679 10.794 1.00 54.82 170 GLY A CA 1
ATOM 1505 C C . GLY A 1 170 ? 5.822 -0.310 10.050 1.00 58.24 170 GLY A C 1
ATOM 1506 O O . GLY A 1 170 ? 5.917 -1.490 10.391 1.00 57.99 170 GLY A O 1
ATOM 1510 N N . MET A 1 171 ? 6.489 0.190 9.009 1.00 52.31 171 MET A N 1
ATOM 1511 C CA . MET A 1 171 ? 7.428 -0.642 8.269 1.00 55.68 171 MET A CA 1
ATOM 1512 C C . MET A 1 171 ? 8.458 0.245 7.588 1.00 53.21 171 MET A C 1
ATOM 1513 O O . MET A 1 171 ? 8.207 1.409 7.307 1.00 47.10 171 MET A O 1
ATOM 1527 N N . MET A 1 172 ? 9.624 -0.335 7.338 1.00 52.88 172 MET A N 1
ATOM 1528 C CA . MET A 1 172 ? 10.673 0.334 6.588 1.00 50.96 172 MET A CA 1
ATOM 1529 C C . MET A 1 172 ? 10.378 0.165 5.110 1.00 59.11 172 MET A C 1
ATOM 1530 O O . MET A 1 172 ? 10.167 -0.954 4.646 1.00 60.09 172 MET A O 1
ATOM 1544 N N . ALA A 1 173 ? 10.381 1.270 4.370 1.00 60.96 173 ALA A N 1
ATOM 1545 C CA . ALA A 1 173 ? 10.164 1.218 2.934 1.00 66.35 173 ALA A CA 1
ATOM 1546 C C . ALA A 1 173 ? 11.418 0.678 2.255 1.00 74.73 173 ALA A C 1
ATOM 1547 O O . ALA A 1 173 ? 12.530 1.158 2.508 1.00 71.83 173 ALA A O 1
ATOM 1554 N N . GLU A 1 174 ? 11.238 -0.333 1.407 1.00 80.81 174 GLU A N 1
ATOM 1555 C CA . GLU A 1 174 ? 12.352 -0.949 0.706 1.00 84.75 174 GLU A CA 1
ATOM 1556 C C . GLU A 1 174 ? 12.655 -0.198 -0.584 1.00 90.54 174 GLU A C 1
ATOM 1557 O O . GLU A 1 174 ? 11.761 0.334 -1.254 1.00 91.86 174 GLU A O 1
ATOM 1569 N N . GLY A 1 175 ? 13.940 -0.153 -0.922 1.00 90.95 175 GLY A N 1
ATOM 1570 C CA . GLY A 1 175 ? 14.372 0.451 -2.162 1.00 93.54 175 GLY A CA 1
ATOM 1571 C C . GLY A 1 175 ? 14.566 1.949 -2.081 1.00 91.17 175 GLY A C 1
ATOM 1572 O O . GLY A 1 175 ? 14.929 2.500 -1.035 1.00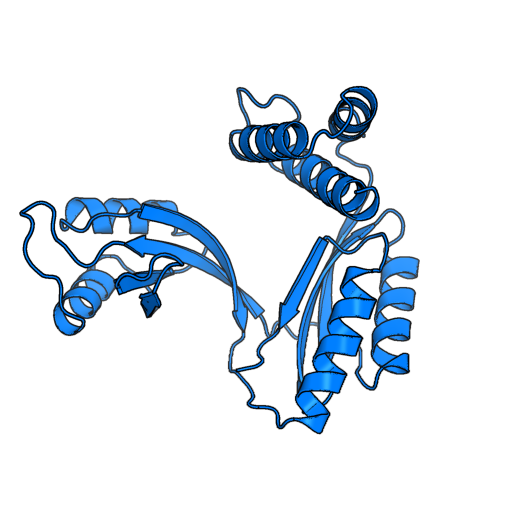 86.37 175 GLY A O 1
ATOM 1576 N N . ALA A 1 176 ? 14.326 2.611 -3.211 1.00 91.28 176 ALA A N 1
ATOM 1577 C CA . ALA A 1 176 ? 14.531 4.043 -3.346 1.00 88.48 176 ALA A CA 1
ATOM 1578 C C . ALA A 1 176 ? 13.189 4.750 -3.477 1.00 87.36 176 ALA A C 1
ATOM 1579 O O . ALA A 1 176 ? 13.008 5.598 -4.355 1.00 87.76 176 ALA A O 1
ATOM 1586 N N . ARG A 1 177 ? 12.230 4.387 -2.633 1.00 82.31 177 ARG A N 1
ATOM 1587 C CA . ARG A 1 177 ? 10.989 5.146 -2.555 1.00 79.89 177 ARG A CA 1
ATOM 1588 C C . ARG A 1 177 ? 11.333 6.528 -2.032 1.00 77.99 177 ARG A C 1
ATOM 1589 O O . ARG A 1 177 ? 11.717 6.679 -0.864 1.00 78.16 177 ARG A O 1
ATOM 1610 N N . HIS A 1 178 ? 11.235 7.528 -2.894 1.00 74.74 178 HIS A N 1
ATO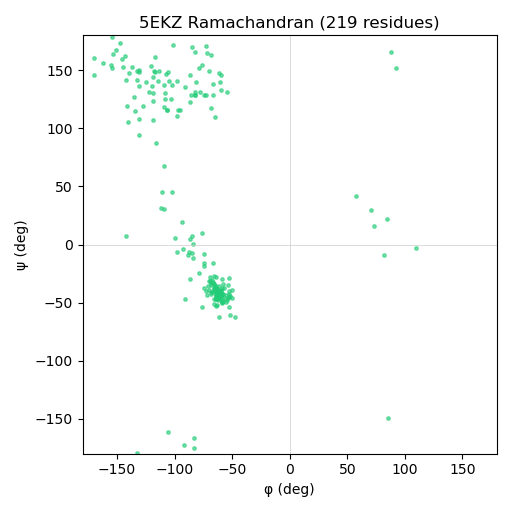M 1611 C CA . HIS A 1 178 ? 11.481 8.907 -2.506 1.00 71.35 178 HIS A CA 1
ATOM 1612 C C . HIS A 1 178 ? 10.155 9.655 -2.493 1.00 65.66 178 HIS A C 1
ATOM 1613 O O . HIS A 1 178 ? 9.902 10.544 -3.307 1.00 67.06 178 HIS A O 1
ATOM 1627 N N . PHE A 1 179 ? 9.311 9.269 -1.535 1.00 53.00 179 PHE A N 1
ATOM 1628 C CA . PHE A 1 179 ? 7.992 9.874 -1.383 1.00 52.16 179 PHE A CA 1
ATOM 1629 C C . PHE A 1 179 ? 8.067 11.339 -0.983 1.00 50.19 179 PHE A C 1
ATOM 1630 O O . PHE A 1 179 ? 7.136 12.083 -1.284 1.00 50.65 179 PHE A O 1
ATOM 1647 N N . PHE A 1 180 ? 9.138 11.765 -0.303 1.00 43.63 180 PHE A N 1
ATOM 1648 C CA . PHE A 1 180 ? 9.349 13.159 0.090 1.00 41.19 180 PHE A CA 1
ATOM 1649 C C . PHE A 1 180 ? 10.415 13.807 -0.799 1.00 45.58 180 PHE A C 1
ATOM 1650 O O . PHE A 1 180 ? 11.437 13.187 -1.112 1.00 46.42 180 PHE A O 1
ATOM 1667 N N . ASP A 1 181 ? 10.196 15.073 -1.177 1.00 43.94 181 ASP A N 1
ATOM 1668 C CA . ASP A 1 181 ? 11.158 15.845 -1.950 1.00 39.21 181 ASP A CA 1
ATOM 1669 C C . ASP A 1 181 ? 11.561 17.076 -1.150 1.00 39.89 181 ASP A C 1
ATOM 1670 O O . ASP A 1 181 ? 10.713 17.743 -0.561 1.00 38.07 181 ASP A O 1
ATOM 1679 N N . LYS A 1 182 ? 12.845 17.378 -1.126 1.00 39.06 182 LYS A N 1
ATOM 1680 C CA . LYS A 1 182 ? 13.280 18.618 -0.500 1.00 39.47 182 LYS A CA 1
ATOM 1681 C C . LYS A 1 182 ? 12.878 19.775 -1.408 1.00 44.07 182 LYS A C 1
ATOM 1682 O O . LYS A 1 182 ? 13.184 19.749 -2.593 1.00 40.17 182 LYS A O 1
ATOM 1701 N N . LYS A 1 183 ? 12.200 20.778 -0.857 1.00 38.07 183 LYS A N 1
ATOM 1702 C CA . LYS A 1 183 ? 11.704 21.914 -1.612 1.00 39.35 183 LYS A CA 1
ATOM 1703 C C . LYS A 1 183 ? 12.089 23.216 -0.924 1.00 44.33 183 LYS A C 1
ATOM 1704 O O . LYS A 1 183 ? 12.254 23.273 0.294 1.00 46.36 183 LYS A O 1
ATOM 1723 N N . GLY A 1 184 ? 12.261 24.260 -1.715 1.00 40.21 184 GLY A N 1
ATOM 1724 C CA . GLY A 1 184 ? 12.402 25.585 -1.143 1.00 45.68 184 GLY A CA 1
ATOM 1725 C C . GLY A 1 184 ? 11.048 26.152 -0.746 1.00 44.89 184 GLY A C 1
ATOM 1726 O O . GLY A 1 184 ? 10.023 25.841 -1.355 1.00 39.18 184 GLY A O 1
ATOM 1730 N N . VAL A 1 185 ? 11.053 27.029 0.268 1.00 44.67 185 VAL A N 1
ATOM 1731 C CA . VAL A 1 185 ? 9.828 27.668 0.750 1.00 46.86 185 VAL A CA 1
ATOM 1732 C C . VAL A 1 185 ? 10.133 29.127 1.112 1.00 52.92 185 VAL A C 1
ATOM 1733 O O . VAL A 1 185 ? 10.952 29.389 1.995 1.00 53.95 185 VAL A O 1
ATOM 1746 N N . VAL A 1 186 ? 9.464 30.066 0.435 1.00 52.22 186 VAL A N 1
ATOM 1747 C CA . VAL A 1 186 ? 9.498 31.497 0.741 1.00 55.57 186 VAL A CA 1
ATOM 1748 C C . VAL A 1 186 ? 8.141 31.877 1.324 1.00 55.51 186 VAL A C 1
ATOM 1749 O O . VAL A 1 186 ? 7.108 31.735 0.655 1.00 52.85 186 VAL A O 1
ATOM 1762 N N . VAL A 1 187 ? 8.140 32.351 2.561 1.00 54.10 187 VAL A N 1
ATOM 1763 C CA . VAL A 1 187 ? 6.938 32.865 3.205 1.00 56.24 187 VAL A CA 1
ATOM 1764 C C . VAL A 1 187 ? 6.861 34.359 2.937 1.00 58.70 187 VAL A C 1
ATOM 1765 O O . VAL A 1 187 ? 7.871 35.062 3.045 1.00 58.02 187 VAL A O 1
ATOM 1778 N N . VAL A 1 188 ? 5.671 34.850 2.580 1.00 56.24 188 VAL A N 1
ATOM 1779 C CA . VAL A 1 188 ? 5.467 36.270 2.298 1.00 59.78 188 VAL A CA 1
ATOM 1780 C C . VAL A 1 188 ? 4.136 36.723 2.891 1.00 63.58 188 VAL A C 1
ATOM 1781 O O . VAL A 1 188 ? 3.157 35.965 2.934 1.00 57.66 188 VAL A O 1
ATOM 1794 N N . GLY A 1 189 ? 4.105 37.995 3.312 1.00 64.12 189 GLY A N 1
ATOM 1795 C CA . GLY A 1 189 ? 2.905 38.588 3.859 1.00 65.94 189 GLY A CA 1
ATOM 1796 C C . GLY A 1 189 ? 1.864 38.872 2.803 1.00 68.13 189 GLY A C 1
ATOM 1797 O O . GLY A 1 189 ? 2.097 38.787 1.598 1.00 65.34 189 GLY A O 1
ATOM 1801 N N . VAL A 1 190 ? 0.677 39.234 3.277 1.00 69.24 190 VAL A N 1
ATOM 1802 C CA . VAL A 1 190 ? -0.459 39.427 2.387 1.00 70.26 190 VAL A CA 1
ATOM 1803 C C . VAL A 1 190 ? -0.570 40.893 1.966 1.00 73.80 190 VAL A C 1
ATOM 1804 O O . VAL A 1 190 ? -1.616 41.332 1.472 1.00 72.59 190 VAL A O 1
ATOM 1817 N N . GLU A 1 191 ? 0.527 41.647 2.108 1.00 73.60 191 GLU A N 1
ATOM 1818 C CA . GLU A 1 191 ? 0.565 43.061 1.757 1.00 75.66 191 GLU A CA 1
ATOM 1819 C C . GLU A 1 191 ? 1.776 43.367 0.890 1.00 75.12 191 GLU A C 1
ATOM 1820 O O . GLU A 1 191 ? 2.883 42.896 1.159 1.00 71.66 191 GLU A O 1
ATOM 1832 N N . ASP A 1 192 ? 1.535 44.170 -0.145 1.00 75.27 192 ASP A N 1
ATOM 1833 C CA . ASP A 1 192 ? 2.530 44.646 -1.096 1.00 77.03 192 ASP A CA 1
ATOM 1834 C C . ASP A 1 192 ? 3.451 45.688 -0.441 1.00 81.57 192 ASP A C 1
ATOM 1835 O O . ASP A 1 192 ? 3.148 46.248 0.624 1.00 84.18 192 ASP A O 1
ATOM 1844 N N . ARG A 1 193 ? 4.594 45.962 -1.093 1.00 80.63 193 ARG A N 1
ATOM 1845 C CA . ARG A 1 193 ? 5.413 47.106 -0.676 1.00 82.86 193 ARG A CA 1
ATOM 1846 C C . ARG A 1 193 ? 4.560 48.357 -0.555 1.00 86.29 193 ARG A C 1
ATOM 1847 O O . ARG A 1 193 ? 4.743 49.150 0.371 1.00 89.13 193 ARG A O 1
ATOM 1868 N N . GLU A 1 194 ? 3.607 48.546 -1.475 1.00 84.29 194 GLU A N 1
ATOM 1869 C CA . GLU A 1 194 ? 2.701 49.688 -1.424 1.00 85.39 194 GLU A CA 1
ATOM 1870 C C . GLU A 1 194 ? 1.618 49.531 -0.360 1.00 88.08 194 GLU A C 1
ATOM 1871 O O . GLU A 1 194 ? 0.683 50.347 -0.318 1.00 88.17 194 GLU A O 1
ATOM 1883 N N . LYS A 1 195 ? 1.744 48.520 0.508 1.00 85.85 195 LYS A N 1
ATOM 1884 C CA . LYS A 1 195 ? 0.799 48.282 1.600 1.00 88.15 195 LYS A CA 1
ATOM 1885 C C . LYS A 1 195 ? -0.612 48.102 1.052 1.00 88.53 195 LYS A C 1
ATOM 1886 O O . LYS A 1 195 ? -1.586 48.640 1.582 1.00 92.78 195 LYS A O 1
ATOM 1905 N N . LYS A 1 196 ? -0.712 47.361 -0.039 1.00 83.16 196 LYS A N 1
ATOM 1906 C CA . LYS A 1 196 ? -1.982 47.032 -0.654 1.00 83.08 196 LYS A CA 1
ATOM 1907 C C . LYS A 1 196 ? -2.158 45.518 -0.615 1.00 81.26 196 LYS A C 1
ATOM 1908 O O . LYS A 1 196 ? -1.186 44.758 -0.653 1.00 76.81 196 LYS A O 1
ATOM 1927 N N . ALA A 1 197 ? -3.418 45.103 -0.523 1.00 76.98 197 ALA A N 1
ATOM 1928 C CA . ALA A 1 197 ? -3.763 43.709 -0.320 1.00 71.68 197 ALA A CA 1
ATOM 1929 C C . ALA A 1 197 ? -3.232 42.840 -1.451 1.00 68.89 197 ALA A C 1
ATOM 1930 O O . ALA A 1 197 ? -3.159 43.258 -2.608 1.00 69.85 197 ALA A O 1
ATOM 1937 N N . VAL A 1 198 ? -2.851 41.618 -1.094 1.00 63.97 198 VAL A N 1
ATOM 1938 C CA . VAL A 1 198 ? -2.487 40.572 -2.045 1.00 57.93 198 VAL A CA 1
ATOM 1939 C C . VAL A 1 198 ? -3.473 39.433 -1.828 1.00 57.69 198 VAL A C 1
ATOM 1940 O O . VAL A 1 198 ? -3.401 38.723 -0.817 1.00 56.32 198 VAL A O 1
ATOM 1953 N N . ASN A 1 199 ? -4.400 39.268 -2.764 1.00 56.68 199 ASN A N 1
ATOM 1954 C CA . ASN A 1 199 ? -5.333 38.160 -2.741 1.00 56.15 199 ASN A CA 1
ATOM 1955 C C . ASN A 1 199 ? -4.691 36.938 -3.396 1.00 55.55 199 ASN A C 1
ATOM 1956 O O . ASN A 1 199 ? -3.625 37.019 -4.004 1.00 52.13 199 ASN A O 1
ATOM 1967 N N . LEU A 1 200 ? -5.351 35.789 -3.264 1.00 53.54 200 LEU A N 1
ATOM 1968 C CA . LEU A 1 200 ? -4.762 34.548 -3.748 1.00 51.76 200 LEU A CA 1
ATOM 1969 C C . LEU A 1 200 ? -4.513 34.612 -5.248 1.00 51.40 200 LEU A C 1
ATOM 1970 O O . LEU A 1 200 ? -3.416 34.275 -5.718 1.00 49.58 200 LEU A O 1
ATOM 1986 N N . GLU A 1 201 ? -5.511 35.071 -6.016 1.00 47.64 201 GLU A N 1
ATOM 1987 C CA . GLU A 1 201 ? -5.367 35.135 -7.469 1.00 48.33 201 GLU A CA 1
ATOM 1988 C C . GLU A 1 201 ? -4.104 35.881 -7.867 1.00 49.00 201 GLU A C 1
ATOM 1989 O O . GLU A 1 201 ? -3.385 35.469 -8.787 1.00 44.47 201 GLU A O 1
ATOM 2001 N N . ARG A 1 202 ? -3.791 36.960 -7.159 1.00 50.52 202 ARG A N 1
ATOM 2002 C CA . ARG A 1 202 ? -2.587 37.714 -7.483 1.00 48.05 202 ARG A CA 1
ATOM 2003 C C . ARG A 1 202 ? -1.340 36.976 -7.026 1.00 46.09 202 ARG A C 1
ATOM 2004 O O . ARG A 1 202 ? -0.312 37.002 -7.711 1.00 41.03 202 ARG A O 1
ATOM 2025 N N . ALA A 1 203 ? -1.408 36.308 -5.870 1.00 43.62 203 ALA A N 1
ATOM 2026 C CA . ALA A 1 203 ? -0.269 35.524 -5.427 1.00 42.77 203 ALA A CA 1
ATOM 2027 C C . ALA A 1 203 ? 0.053 34.442 -6.438 1.00 39.62 203 ALA A C 1
ATOM 2028 O O . ALA A 1 203 ? 1.217 34.138 -6.690 1.00 37.67 203 ALA A O 1
ATOM 2035 N N . LEU A 1 204 ? -0.979 33.819 -6.996 1.00 38.02 204 LEU A N 1
ATOM 2036 C CA . LEU A 1 204 ? -0.769 32.763 -7.980 1.00 36.45 204 LEU A CA 1
ATOM 2037 C C . LEU A 1 204 ? -0.130 33.310 -9.275 1.00 36.85 204 LEU A C 1
ATOM 2038 O O . LEU A 1 204 ? 0.747 32.671 -9.855 1.00 35.02 204 LEU A O 1
ATOM 2054 N N . GLU A 1 205 ? -0.521 34.505 -9.727 1.00 37.13 205 GLU A N 1
ATOM 2055 C CA . GLU A 1 205 ? 0.076 35.038 -10.957 1.00 37.16 205 GLU A CA 1
ATOM 2056 C C . GLU A 1 205 ? 1.537 35.366 -10.745 1.00 38.28 205 GLU A C 1
ATOM 2057 O O . GLU A 1 205 ? 2.381 35.072 -11.597 1.00 37.40 205 GLU A O 1
ATOM 2069 N N . LEU A 1 206 ? 1.857 35.949 -9.592 1.00 38.40 206 LEU A N 1
ATOM 2070 C CA . LEU A 1 206 ? 3.241 36.251 -9.261 1.00 40.10 206 LEU A CA 1
ATOM 2071 C C . LEU A 1 206 ? 4.054 34.988 -9.059 1.00 39.88 206 LEU A C 1
ATOM 2072 O O . LEU A 1 206 ? 5.235 34.962 -9.414 1.00 37.53 206 LEU A O 1
ATOM 2088 N N . ALA A 1 207 ? 3.425 33.931 -8.554 1.00 36.34 207 ALA A N 1
ATOM 2089 C CA . ALA A 1 207 ? 4.135 32.645 -8.408 1.00 35.41 207 ALA A CA 1
ATOM 2090 C C . ALA A 1 207 ? 4.564 32.103 -9.779 1.00 34.67 207 ALA A C 1
ATOM 2091 O O . ALA A 1 207 ? 5.685 31.612 -9.939 1.00 38.47 207 ALA A O 1
ATOM 2098 N N . ILE A 1 208 ? 3.678 32.186 -10.775 1.00 35.68 208 ILE A N 1
ATOM 2099 C CA . ILE A 1 208 ? 4.029 31.827 -12.160 1.00 34.05 208 ILE A CA 1
ATOM 2100 C C . ILE A 1 208 ? 5.233 32.616 -12.627 1.00 35.72 208 ILE A C 1
ATOM 2101 O O . ILE A 1 208 ? 6.214 32.062 -13.138 1.00 35.49 208 ILE A O 1
ATOM 2117 N N . GLU A 1 209 ? 5.182 33.925 -12.435 1.00 41.93 209 GLU A N 1
ATOM 2118 C CA . GLU A 1 209 ? 6.239 34.798 -12.931 1.00 44.57 209 GLU A CA 1
ATOM 2119 C C . GLU A 1 209 ? 7.534 34.610 -12.175 1.00 47.99 209 GLU A C 1
ATOM 2120 O O . GLU A 1 209 ? 8.597 34.886 -12.730 1.00 47.62 209 GLU A O 1
ATOM 2132 N N . ALA A 1 210 ? 7.472 34.200 -10.907 1.00 42.74 210 ALA A N 1
ATOM 2133 C CA . ALA A 1 210 ? 8.688 33.991 -10.136 1.00 40.70 210 ALA A CA 1
ATOM 2134 C C . ALA A 1 210 ? 9.251 32.585 -10.286 1.00 45.06 210 ALA A C 1
ATOM 2135 O O . ALA A 1 210 ? 10.377 32.328 -9.834 1.00 47.33 210 ALA A O 1
ATOM 2142 N N . GLY A 1 211 ? 8.508 31.686 -10.912 1.00 41.24 211 GLY A N 1
ATOM 2143 C CA . GLY A 1 211 ? 8.955 30.311 -11.057 1.00 45.07 211 GLY A CA 1
ATOM 2144 C C . GLY A 1 211 ? 8.646 29.427 -9.864 1.00 45.33 211 GLY A C 1
ATOM 2145 O O . GLY A 1 211 ? 9.273 28.382 -9.697 1.00 43.34 211 GLY A O 1
ATOM 2149 N N . ALA A 1 212 ? 7.675 29.795 -9.049 1.00 43.05 212 ALA A N 1
ATOM 2150 C CA . ALA A 1 212 ? 7.277 28.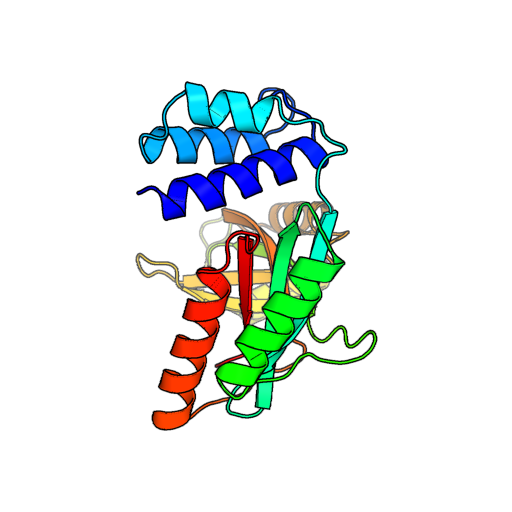961 -7.933 1.00 38.80 212 ALA A CA 1
ATOM 2151 C C . ALA A 1 212 ? 6.334 27.868 -8.426 1.00 38.92 212 ALA A C 1
ATOM 2152 O O . ALA A 1 212 ? 5.457 28.099 -9.259 1.00 40.54 212 ALA A O 1
ATOM 2159 N N . GLU A 1 213 ? 6.531 26.683 -7.890 1.00 36.82 213 GLU A N 1
ATOM 2160 C CA . GLU A 1 213 ? 5.793 25.472 -8.217 1.00 37.80 213 GLU A CA 1
ATOM 2161 C C . GLU A 1 213 ? 4.423 25.375 -7.555 1.00 37.67 213 GLU A C 1
ATOM 2162 O O . GLU A 1 213 ? 3.563 24.621 -8.037 1.00 39.18 213 GLU A O 1
ATOM 2174 N N . ASP A 1 214 ? 4.206 26.047 -6.429 1.00 37.93 214 ASP A N 1
ATOM 2175 C CA . ASP A 1 214 ? 2.953 25.893 -5.672 1.00 38.86 214 ASP A CA 1
ATOM 2176 C C . ASP A 1 214 ? 2.848 27.078 -4.735 1.00 39.90 214 ASP A C 1
ATOM 2177 O O . ASP A 1 214 ? 3.857 27.688 -4.399 1.00 39.76 214 ASP A O 1
ATOM 2186 N N . VAL A 1 215 ? 1.624 27.415 -4.322 1.00 41.32 215 VAL A N 1
ATOM 2187 C CA . VAL A 1 215 ? 1.385 28.481 -3.338 1.00 44.27 215 VAL A CA 1
ATOM 2188 C C . VAL A 1 215 ? 0.365 27.974 -2.328 1.00 46.69 215 VAL A C 1
ATOM 2189 O O . VAL A 1 215 ? -0.721 27.563 -2.725 1.00 47.15 215 VAL A O 1
ATOM 2202 N N . LYS A 1 216 ? 0.682 28.040 -1.034 1.00 47.55 216 LYS A N 1
ATOM 2203 C CA . LYS A 1 216 ? -0.260 27.662 0.017 1.00 51.45 216 LYS A CA 1
ATOM 2204 C C . LYS A 1 216 ? -0.648 28.881 0.854 1.00 56.21 216 LYS A C 1
ATOM 2205 O O . LYS A 1 216 ? 0.189 29.745 1.141 1.00 53.37 216 LYS A O 1
ATOM 2224 N N . GLU A 1 217 ? -1.927 28.953 1.235 1.00 58.69 217 GLU A N 1
ATOM 2225 C CA . GLU A 1 217 ? -2.408 29.961 2.179 1.00 60.42 217 GLU A CA 1
ATOM 2226 C C . GLU A 1 217 ? -2.212 29.446 3.595 1.00 67.60 217 GLU A C 1
ATOM 2227 O O . GLU A 1 217 ? -2.751 28.392 3.942 1.00 70.05 217 GLU A O 1
ATOM 2239 N N . ALA A 1 218 ? -1.476 30.190 4.422 1.00 69.95 218 ALA A N 1
ATOM 2240 C CA . ALA A 1 218 ? -1.167 29.729 5.773 1.00 72.77 218 ALA A CA 1
ATOM 2241 C C . ALA A 1 218 ? -1.414 30.836 6.800 1.00 78.61 218 ALA A C 1
ATOM 2242 O O . ALA A 1 218 ? -1.841 31.949 6.469 1.00 77.59 218 ALA A O 1
ATOM 2249 N N . GLU A 1 219 ? -1.133 30.501 8.068 1.00 82.03 219 GLU A N 1
ATOM 2250 C CA . GLU A 1 219 ? -1.268 31.393 9.220 1.00 86.06 219 GLU A CA 1
ATOM 2251 C C . GLU A 1 219 ? -0.116 31.144 10.188 1.00 89.76 219 GLU A C 1
ATOM 2252 O O . GLU A 1 219 ? 0.282 29.996 10.402 1.00 89.35 219 GLU A O 1
ATOM 2264 N N . ASP A 1 220 ? 0.405 32.214 10.788 1.00 90.22 220 ASP A N 1
ATOM 2265 C CA . ASP A 1 220 ? 1.470 32.087 11.773 1.00 92.99 220 ASP A CA 1
ATOM 2266 C C . ASP A 1 220 ? 0.860 31.970 13.175 1.00 99.30 220 ASP A C 1
ATOM 2267 O O . ASP A 1 220 ? -0.358 31.842 13.333 1.00 99.44 220 ASP A O 1
ATOM 2276 N N . GLU A 1 221 ? 1.707 32.005 14.217 1.00 100.96 221 GLU A N 1
ATOM 2277 C CA . GLU A 1 221 ? 1.274 31.754 15.592 1.00 104.78 221 GLU A CA 1
ATOM 2278 C C . GLU A 1 221 ? 0.498 32.911 16.210 1.00 108.37 221 GLU A C 1
ATOM 2279 O O . GLU A 1 221 ? -0.026 32.753 17.317 1.00 112.30 221 GLU A O 1
ATOM 2291 N N . GLU A 1 222 ? 0.420 34.061 15.546 1.00 122.81 222 GLU A N 1
ATOM 2292 C CA . GLU A 1 222 ? -0.212 35.242 16.135 1.00 125.08 222 GLU A CA 1
ATOM 2293 C C . GLU A 1 222 ? -1.706 35.072 16.488 1.00 128.88 222 GLU A C 1
ATOM 2294 O O . GLU A 1 222 ? -2.036 35.164 17.674 1.00 133.56 222 GLU A O 1
ATOM 2306 N N . GLU A 1 223 ? -2.618 34.816 15.537 1.00 124.20 223 GLU A N 1
ATOM 2307 C CA . GLU A 1 223 ? -2.348 34.476 14.136 1.00 118.98 223 GLU A CA 1
ATOM 2308 C C . GLU A 1 223 ? -2.527 35.638 13.155 1.00 117.15 223 GLU A C 1
ATOM 2309 O O . GLU A 1 223 ? -3.031 36.698 13.520 1.00 119.40 223 GLU A O 1
ATOM 2321 N N . LYS A 1 224 ? -2.130 35.404 11.902 1.00 109.38 224 LYS A N 1
ATOM 2322 C CA . LYS A 1 224 ? -2.221 36.378 10.821 1.00 105.36 224 LYS A CA 1
ATOM 2323 C C . LYS A 1 224 ? -1.909 35.676 9.499 1.00 100.70 224 LYS A C 1
ATOM 2324 O O . LYS A 1 224 ? -1.078 34.760 9.459 1.00 97.84 224 LYS A O 1
ATOM 2343 N N . ASN A 1 225 ? -2.580 36.112 8.430 1.00 95.13 225 ASN A N 1
ATOM 2344 C C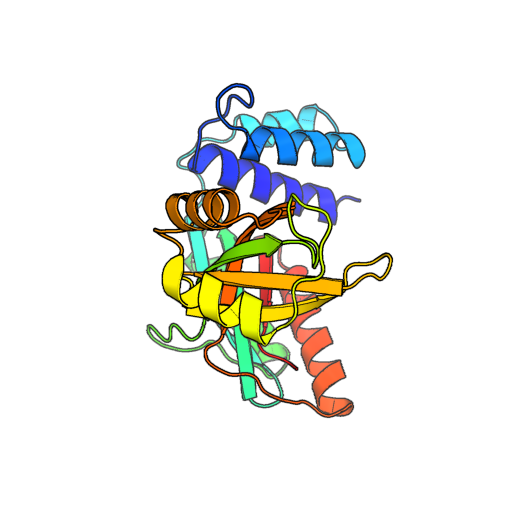A . ASN A 1 225 ? -2.506 35.437 7.139 1.00 90.38 225 ASN A CA 1
ATOM 2345 C C . ASN A 1 225 ? -1.141 35.608 6.474 1.00 86.18 225 ASN A C 1
ATOM 2346 O O . ASN A 1 225 ? -0.466 36.633 6.619 1.00 84.38 225 ASN A O 1
ATOM 2357 N N . LEU A 1 226 ? -0.767 34.586 5.701 1.00 81.14 226 LEU A N 1
ATOM 2358 C CA . LEU A 1 226 ? 0.530 34.509 5.041 1.00 76.11 226 LEU A CA 1
ATOM 2359 C C . LEU A 1 226 ? 0.400 33.645 3.802 1.00 69.19 226 LEU A C 1
ATOM 2360 O O . LEU A 1 226 ? -0.556 32.884 3.644 1.00 67.49 226 LEU A O 1
ATOM 2376 N N . PHE A 1 227 ? 1.402 33.752 2.937 1.00 50.11 227 PHE A N 1
ATOM 2377 C CA . PHE A 1 227 ? 1.496 32.955 1.717 1.00 47.95 227 PHE A CA 1
ATOM 2378 C C . PHE A 1 227 ? 2.803 32.179 1.754 1.00 49.42 227 PHE A C 1
ATOM 2379 O O . PHE A 1 227 ? 3.861 32.764 2.015 1.00 51.53 227 PHE A O 1
ATOM 2396 N N . LYS A 1 228 ? 2.733 30.877 1.485 1.00 44.36 228 LYS A N 1
ATOM 2397 C CA . LYS A 1 228 ? 3.917 30.045 1.340 1.00 42.57 228 LYS A CA 1
ATOM 2398 C C . LYS A 1 228 ? 4.100 29.709 -0.140 1.00 41.35 228 LYS A C 1
ATOM 2399 O O . LYS A 1 228 ? 3.241 29.053 -0.744 1.00 38.69 228 LYS A O 1
ATOM 2418 N N . PHE A 1 229 ? 5.203 30.198 -0.715 1.00 36.30 229 PHE A N 1
ATOM 2419 C CA . PHE A 1 229 ? 5.557 29.985 -2.112 1.00 38.24 229 PHE A CA 1
ATOM 2420 C C . PHE A 1 229 ? 6.542 28.824 -2.125 1.00 38.93 229 PHE A C 1
ATOM 2421 O O . PHE A 1 229 ? 7.606 28.936 -1.529 1.00 40.60 229 PHE A O 1
ATOM 2438 N N . ILE A 1 230 ? 6.173 27.694 -2.745 1.00 37.97 230 ILE A N 1
ATOM 2439 C CA . ILE A 1 230 ? 7.017 26.486 -2.753 1.00 37.42 230 ILE A CA 1
ATOM 2440 C C . ILE A 1 230 ? 7.798 26.438 -4.059 1.00 36.78 230 ILE A C 1
ATOM 2441 O O . ILE A 1 230 ? 7.239 26.725 -5.137 1.00 36.90 230 ILE A O 1
ATOM 2457 N N . CYS A 1 231 ? 9.062 26.028 -3.997 1.00 36.40 231 CYS A N 1
ATOM 2458 C CA . CYS A 1 231 ? 9.817 25.941 -5.235 1.00 38.80 231 CYS A CA 1
ATOM 2459 C C . CYS A 1 231 ? 10.849 24.812 -5.213 1.00 42.57 231 CYS A C 1
ATOM 2460 O O . CYS A 1 231 ? 11.086 24.156 -4.194 1.00 37.99 231 CYS A O 1
ATOM 2468 N N . ASP A 1 232 ? 11.470 24.611 -6.379 1.00 43.40 232 ASP A N 1
ATOM 2469 C CA . ASP A 1 232 ? 12.637 23.749 -6.483 1.00 46.19 232 ASP A CA 1
ATOM 2470 C C . ASP A 1 232 ? 13.717 24.203 -5.496 1.00 50.77 232 ASP A C 1
ATOM 2471 O O . ASP A 1 232 ? 14.050 25.386 -5.408 1.00 52.69 232 ASP A O 1
ATOM 2480 N N . ALA A 1 233 ? 14.254 23.257 -4.737 1.00 50.78 233 ALA A N 1
ATOM 2481 C CA . ALA A 1 233 ? 15.266 23.591 -3.746 1.00 50.46 233 ALA A CA 1
ATOM 2482 C C . ALA A 1 233 ? 16.416 24.370 -4.371 1.00 56.74 233 ALA A C 1
ATOM 2483 O O . ALA A 1 233 ? 16.994 25.259 -3.729 1.00 54.78 233 ALA A O 1
ATOM 2490 N N . SER A 1 234 ? 16.761 24.049 -5.627 1.00 59.31 234 SER A N 1
ATOM 2491 C CA . SER A 1 234 ? 17.865 24.728 -6.317 1.00 63.31 234 SER A CA 1
ATOM 2492 C C . SER A 1 234 ? 17.592 26.213 -6.479 1.00 67.32 234 SER A C 1
ATOM 2493 O O . SER A 1 234 ? 18.495 27.048 -6.308 1.00 69.11 234 SER A O 1
ATOM 2501 N N . SER A 1 235 ? 16.357 26.551 -6.843 1.00 61.41 235 SER A N 1
ATOM 2502 C CA . SER A 1 235 ? 15.950 27.899 -7.205 1.00 60.98 235 SER A CA 1
ATOM 2503 C C . SER A 1 235 ? 15.573 28.771 -6.016 1.00 62.94 235 SER A C 1
ATOM 2504 O O . SER A 1 235 ? 15.082 29.879 -6.229 1.00 63.13 235 SER A O 1
ATOM 2512 N N . LEU A 1 236 ? 15.779 28.326 -4.776 1.00 62.00 236 LEU A N 1
ATOM 2513 C CA . LEU A 1 236 ? 15.317 29.117 -3.642 1.00 61.05 236 LEU A CA 1
ATOM 2514 C C . LEU A 1 236 ? 15.823 30.547 -3.746 1.00 68.40 236 LEU A C 1
ATOM 2515 O O . LEU A 1 236 ? 15.069 31.507 -3.537 1.00 68.09 236 LEU A O 1
ATOM 2531 N N . HIS A 1 237 ? 17.101 30.692 -4.091 1.00 70.19 237 HIS A N 1
ATOM 2532 C CA . HIS A 1 237 ? 17.741 31.989 -4.256 1.00 74.01 237 HIS A CA 1
ATOM 2533 C C . HIS A 1 237 ? 16.957 32.903 -5.193 1.00 71.67 237 HIS A C 1
ATOM 2534 O O . HIS A 1 237 ? 16.518 33.995 -4.809 1.00 72.11 237 HIS A O 1
ATOM 2548 N N . GLN A 1 238 ? 16.800 32.465 -6.445 1.00 68.83 238 GLN A N 1
ATOM 2549 C CA . GLN A 1 238 ? 16.160 33.276 -7.475 1.00 67.48 238 GLN A CA 1
ATOM 2550 C C . GLN A 1 238 ? 14.724 33.645 -7.120 1.00 62.27 238 GLN A C 1
ATOM 2551 O O . GLN A 1 238 ? 14.290 34.771 -7.378 1.00 61.18 238 GLN A O 1
ATOM 2565 N N . VAL A 1 239 ? 13.964 32.714 -6.547 1.00 55.55 239 VAL A N 1
ATOM 2566 C CA . VAL A 1 239 ? 12.544 32.958 -6.312 1.00 51.10 239 VAL A CA 1
ATOM 2567 C C . VAL A 1 239 ? 12.340 34.065 -5.288 1.00 56.75 239 VAL A C 1
ATOM 2568 O O . VAL A 1 239 ? 11.575 35.009 -5.530 1.00 56.98 239 VAL A O 1
ATOM 2581 N N . ARG A 1 240 ? 12.998 33.969 -4.126 1.00 56.09 240 ARG A N 1
ATOM 2582 C CA . ARG A 1 240 ? 12.912 35.053 -3.151 1.00 57.07 240 ARG A CA 1
ATOM 2583 C C . ARG A 1 240 ? 13.202 36.396 -3.816 1.00 62.31 240 ARG A C 1
ATOM 2584 O O . ARG A 1 240 ? 12.483 37.382 -3.608 1.00 61.43 240 ARG A O 1
ATOM 2605 N N . LYS A 1 241 ? 14.256 36.445 -4.632 1.00 62.63 241 LYS A N 1
ATOM 2606 C CA . LYS A 1 241 ? 14.631 37.689 -5.287 1.00 64.84 241 LYS A CA 1
ATOM 2607 C C . LYS A 1 241 ? 13.521 38.173 -6.215 1.00 66.45 241 LYS A C 1
ATOM 2608 O O . LYS A 1 241 ? 13.151 39.355 -6.186 1.00 68.57 241 LYS A O 1
ATOM 2627 N N . LYS A 1 242 ? 12.983 37.283 -7.059 1.00 58.72 242 LYS A N 1
ATOM 2628 C CA . LYS A 1 242 ? 11.952 37.718 -7.991 1.00 58.43 242 LYS A CA 1
ATOM 2629 C C . LYS A 1 242 ? 10.722 38.188 -7.235 1.00 59.64 242 LYS A C 1
ATOM 2630 O O . LYS A 1 242 ? 10.147 39.239 -7.555 1.00 61.83 242 LYS A O 1
ATOM 2649 N N . LEU A 1 243 ? 10.341 37.459 -6.186 1.00 55.64 243 LEU A N 1
ATOM 2650 C CA . LEU A 1 243 ? 9.157 37.837 -5.420 1.00 53.43 243 LEU A CA 1
ATOM 2651 C C . LEU A 1 243 ? 9.315 39.239 -4.851 1.00 57.73 243 LEU A C 1
ATOM 2652 O O . LEU A 1 243 ? 8.354 40.015 -4.818 1.00 57.14 243 LEU A O 1
ATOM 2668 N N . ASP A 1 244 ? 10.531 39.584 -4.432 1.00 61.55 244 ASP A N 1
ATOM 2669 C CA . ASP A 1 244 ? 10.824 40.929 -3.934 1.00 64.36 244 ASP A CA 1
ATOM 2670 C C . ASP A 1 244 ? 10.742 41.957 -5.059 1.00 68.45 244 ASP A C 1
ATOM 2671 O O . ASP A 1 244 ? 10.204 43.052 -4.867 1.00 72.07 244 ASP A O 1
ATOM 2680 N N . SER A 1 245 ? 11.284 41.623 -6.235 1.00 72.59 245 SER A N 1
ATOM 2681 C CA . SER A 1 245 ? 11.237 42.520 -7.392 1.00 75.52 245 SER A CA 1
ATOM 2682 C C . SER A 1 245 ? 9.817 42.757 -7.869 1.00 76.91 245 SER A C 1
ATOM 2683 O O . SER A 1 245 ? 9.526 43.792 -8.475 1.00 79.85 245 SER A O 1
ATOM 2691 N N . LEU A 1 246 ? 8.939 41.794 -7.650 1.00 71.43 246 LEU A N 1
ATOM 2692 C CA . LEU A 1 246 ? 7.557 41.902 -8.066 1.00 70.59 246 LEU A CA 1
ATOM 2693 C C . LEU A 1 246 ? 6.704 42.643 -7.048 1.00 71.62 246 LEU A C 1
ATOM 2694 O O . LEU A 1 246 ? 5.529 42.907 -7.324 1.00 72.63 246 LEU A O 1
ATOM 2710 N N . GLY A 1 247 ? 7.261 42.964 -5.881 1.00 72.65 247 GLY A N 1
ATOM 2711 C CA . GLY A 1 247 ? 6.597 43.806 -4.908 1.00 74.30 247 GLY A CA 1
ATOM 2712 C C . GLY A 1 247 ? 6.131 43.116 -3.645 1.00 76.65 247 GLY A C 1
ATOM 2713 O O . GLY A 1 247 ? 5.597 43.796 -2.757 1.00 78.66 247 GLY A O 1
ATOM 2717 N N . LEU A 1 248 ? 6.305 41.797 -3.526 1.00 73.14 248 LEU A N 1
ATOM 2718 C CA . LEU A 1 248 ? 5.870 41.055 -2.349 1.00 70.85 248 LEU A CA 1
ATOM 2719 C C . LEU A 1 248 ? 6.912 41.168 -1.252 1.00 73.54 248 LEU A C 1
ATOM 2720 O O . LEU A 1 248 ? 8.047 41.577 -1.488 1.00 76.75 248 LEU A O 1
ATOM 2736 N N . CYS A 1 249 ? 6.522 40.794 -0.032 1.00 73.43 249 CYS A N 1
ATOM 2737 C CA . CYS A 1 249 ? 7.325 41.039 1.168 1.00 75.28 249 CYS A CA 1
ATOM 2738 C C . CYS A 1 249 ? 7.767 39.719 1.792 1.00 75.91 249 CYS A C 1
ATOM 2739 O O . CYS A 1 249 ? 7.093 39.203 2.699 1.00 72.59 249 CYS A O 1
ATOM 2747 N N . PRO A 1 250 ? 8.901 39.153 1.359 1.00 76.65 250 PRO A N 1
ATOM 2748 C CA . PRO A 1 250 ? 9.350 37.855 1.902 1.00 75.51 250 PRO A CA 1
ATOM 2749 C C . PRO A 1 250 ? 9.781 37.965 3.352 1.00 79.51 250 PRO A C 1
ATOM 2750 O O . PRO A 1 250 ? 10.733 38.671 3.681 1.00 82.47 250 PRO A O 1
ATOM 2761 N N . VAL A 1 251 ? 9.066 37.247 4.210 1.00 79.74 251 VAL A N 1
ATOM 2762 C CA . VAL A 1 251 ? 9.407 37.178 5.630 1.00 80.11 251 VAL A CA 1
ATOM 2763 C C . VAL A 1 251 ? 10.602 36.258 5.852 1.00 82.35 251 VAL A C 1
ATOM 2764 O O . VAL A 1 251 ? 11.596 36.638 6.485 1.00 84.57 251 VAL A O 1
ATOM 2777 N N . SER A 1 252 ? 10.511 35.022 5.357 1.00 78.45 252 SER A N 1
ATOM 2778 C CA . SER A 1 252 ? 11.493 33.987 5.661 1.00 78.58 252 SER A CA 1
ATOM 2779 C C . SER A 1 252 ? 11.701 33.075 4.460 1.00 76.85 252 SER A C 1
ATOM 2780 O O . SER A 1 252 ? 10.817 32.911 3.620 1.00 76.70 252 SER A O 1
ATOM 2788 N N . CYS A 1 253 ? 12.899 32.500 4.402 1.00 75.24 253 CYS A N 1
ATOM 2789 C CA . CYS A 1 253 ? 13.320 31.481 3.451 1.00 73.03 253 CYS A CA 1
ATOM 2790 C C . CYS A 1 253 ? 13.658 30.208 4.221 1.00 72.92 253 CYS A C 1
ATOM 2791 O O . CYS A 1 253 ? 14.142 30.278 5.349 1.00 72.83 253 CYS A O 1
ATOM 2799 N N . SER A 1 254 ? 13.437 29.043 3.613 1.00 67.08 254 SER A N 1
ATOM 2800 C CA . SER A 1 254 ? 13.742 27.793 4.310 1.00 65.82 254 SER A CA 1
ATOM 2801 C C . SER A 1 254 ? 13.641 26.618 3.348 1.00 64.16 254 SER A C 1
ATOM 2802 O O . SER A 1 254 ? 12.991 26.706 2.307 1.00 61.15 254 SER A O 1
ATOM 2810 N N . MET A 1 255 ? 14.268 25.504 3.737 1.00 61.72 255 MET A N 1
ATOM 2811 C CA . MET A 1 255 ? 14.114 24.215 3.064 1.00 57.68 255 MET A CA 1
ATOM 2812 C C . MET A 1 255 ? 13.180 23.326 3.871 1.00 56.83 255 MET A C 1
ATOM 2813 O O . MET A 1 255 ? 13.307 23.248 5.095 1.00 57.69 255 MET A O 1
ATOM 2827 N N . GLU A 1 256 ? 12.270 22.627 3.175 1.00 51.71 256 GLU A N 1
ATOM 2828 C CA . GLU A 1 256 ? 11.344 21.677 3.792 1.00 49.94 256 GLU A CA 1
ATOM 2829 C C . GLU A 1 256 ? 11.239 20.416 2.943 1.00 49.20 256 GLU A C 1
ATOM 2830 O O . GLU A 1 256 ? 11.375 20.462 1.719 1.00 46.18 256 GLU A O 1
ATOM 2842 N N . PHE A 1 257 ? 10.918 19.304 3.599 1.00 44.12 257 PHE A N 1
ATOM 2843 C CA . PHE A 1 257 ? 10.633 18.037 2.924 1.00 44.69 257 PHE A CA 1
ATOM 2844 C C . PHE A 1 257 ? 9.130 17.884 2.720 1.00 45.01 257 PHE A C 1
ATOM 2845 O O . PHE A 1 257 ? 8.400 17.742 3.696 1.00 44.86 257 PHE A O 1
ATOM 2862 N N . ILE A 1 258 ? 8.682 17.853 1.471 1.00 39.32 258 ILE A N 1
ATOM 2863 C CA . ILE A 1 258 ? 7.259 17.835 1.115 1.00 39.87 258 ILE A CA 1
ATOM 2864 C C . ILE A 1 258 ? 6.892 16.453 0.587 1.00 40.87 258 ILE A C 1
ATOM 2865 O O . ILE A 1 258 ? 7.484 16.007 -0.403 1.00 39.52 258 ILE A O 1
ATOM 2881 N N . PRO A 1 259 ? 5.877 15.784 1.151 1.00 41.59 259 PRO A N 1
ATOM 2882 C CA . PRO A 1 259 ? 5.391 14.520 0.571 1.00 40.49 259 PRO A CA 1
ATOM 2883 C C . PRO A 1 259 ? 4.540 14.699 -0.685 1.00 43.93 259 PRO A C 1
ATOM 2884 O O . PRO A 1 259 ? 3.860 15.714 -0.861 1.00 43.61 259 PRO A O 1
ATOM 2895 N N . HIS A 1 260 ? 4.529 13.648 -1.536 1.00 40.00 260 HIS A N 1
ATOM 2896 C CA . HIS A 1 260 ? 3.792 13.702 -2.800 1.00 41.45 260 HIS A CA 1
ATOM 2897 C C . HIS A 1 260 ? 2.301 13.868 -2.550 1.00 48.25 260 HIS A C 1
ATOM 2898 O O . HIS A 1 260 ? 1.601 14.537 -3.321 1.00 47.25 260 HIS A O 1
ATOM 2912 N N . SER A 1 261 ? 1.777 13.188 -1.527 1.00 46.60 261 SER A N 1
ATOM 2913 C CA . SER A 1 261 ? 0.360 13.301 -1.212 1.00 44.58 261 SER A CA 1
ATOM 2914 C C . SER A 1 261 ? 0.201 13.060 0.279 1.00 50.93 261 SER A C 1
ATOM 2915 O O . SER A 1 261 ? 1.137 12.632 0.978 1.00 43.57 261 SER A O 1
ATOM 2923 N N . LYS A 1 262 ? -0.987 13.373 0.780 1.00 47.49 262 LYS A N 1
ATOM 2924 C CA . LYS A 1 262 ? -1.220 13.269 2.214 1.00 52.15 262 LYS A CA 1
ATOM 2925 C C . LYS A 1 262 ? -2.301 12.236 2.475 1.00 52.85 262 LYS A C 1
ATOM 2926 O O . LYS A 1 262 ? -3.023 11.838 1.560 1.00 49.56 262 LYS A O 1
ATOM 2945 N N . VAL A 1 263 ? -2.342 11.754 3.731 1.00 53.41 263 VAL A N 1
ATOM 2946 C CA . VAL A 1 263 ? -3.368 10.841 4.227 1.00 55.98 263 VAL A CA 1
ATOM 2947 C C . VAL A 1 263 ? -4.079 11.508 5.402 1.00 60.48 263 VAL A C 1
ATOM 2948 O O . VAL A 1 263 ? -3.508 12.346 6.110 1.00 57.50 263 VAL A O 1
ATOM 2961 N N . GLN A 1 264 ? -5.331 11.111 5.612 1.00 59.93 264 GLN A N 1
ATOM 2962 C CA . GLN A 1 264 ? -6.127 11.510 6.761 1.00 64.21 264 GLN A CA 1
ATOM 2963 C C . GLN A 1 264 ? -6.261 10.305 7.675 1.00 69.38 264 GLN A C 1
ATOM 2964 O O . GLN A 1 264 ? -6.614 9.227 7.203 1.00 73.52 264 GLN A O 1
ATOM 2978 N N . LEU A 1 265 ? -5.977 10.471 8.968 1.00 67.88 265 LEU A N 1
ATOM 2979 C CA . LEU A 1 265 ? -6.092 9.375 9.927 1.00 74.36 265 LEU A CA 1
ATOM 2980 C C . LEU A 1 265 ? -7.204 9.641 10.951 1.00 79.56 265 LEU A C 1
ATOM 2981 O O . LEU A 1 265 ? -7.508 10.787 11.287 1.00 79.37 265 LEU A O 1
ATOM 2997 N N . ALA A 1 266 ? -7.827 8.574 11.436 1.00 80.16 266 ALA A N 1
ATOM 2998 C CA . ALA A 1 266 ? -8.856 8.717 12.457 1.00 87.49 266 ALA A CA 1
ATOM 2999 C C . ALA A 1 266 ? -8.207 8.824 13.842 1.00 92.27 266 ALA A C 1
ATOM 3000 O O . ALA A 1 266 ? -6.985 8.875 13.968 1.00 89.06 266 ALA A O 1
ATOM 3007 N N . GLU A 1 267 ? -9.017 8.861 14.906 1.00 94.38 267 GLU A N 1
ATOM 3008 C CA . GLU A 1 267 ? -8.457 8.998 16.254 1.00 98.12 267 GLU A CA 1
ATOM 3009 C C . GLU A 1 267 ? -7.589 7.813 16.678 1.00 101.22 267 GLU A C 1
ATOM 3010 O O . GLU A 1 267 ? -6.445 8.040 17.114 1.00 97.54 267 GLU A O 1
ATOM 3022 N N . PRO A 1 268 ? -8.053 6.557 16.616 1.00 102.35 268 PRO A N 1
ATOM 3023 C CA . PRO A 1 268 ? -7.156 5.440 16.963 1.00 102.51 268 PRO A CA 1
ATOM 3024 C C . PRO A 1 268 ? -5.878 5.395 16.140 1.00 98.83 268 PRO A C 1
ATOM 3025 O O . PRO A 1 268 ? -4.815 5.044 16.671 1.00 97.51 268 PRO A O 1
ATOM 3036 N N . GLU A 1 269 ? -5.953 5.723 14.848 1.00 92.73 269 GLU A N 1
ATOM 3037 C CA . GLU A 1 269 ? -4.748 5.719 14.024 1.00 87.35 269 GLU A CA 1
ATOM 3038 C C . GLU A 1 269 ? -3.850 6.907 14.361 1.00 83.88 269 GLU A C 1
ATOM 3039 O O . GLU A 1 269 ? -2.625 6.764 14.425 1.00 79.94 269 GLU A O 1
ATOM 3051 N N . LEU A 1 270 ? -4.441 8.080 14.596 1.00 80.45 270 LEU A N 1
ATOM 3052 C CA . LEU A 1 270 ? -3.660 9.261 14.951 1.00 80.12 270 LEU A CA 1
ATOM 3053 C C . LEU A 1 270 ? -2.820 9.033 16.210 1.00 82.98 270 LEU A C 1
ATOM 3054 O O . LEU A 1 270 ? -1.629 9.361 16.236 1.00 78.20 270 LEU A O 1
ATOM 3070 N N . GLU A 1 271 ? -3.424 8.501 17.279 1.00 68.88 271 GLU A N 1
ATOM 3071 C CA . GLU A 1 271 ? -2.667 8.275 18.513 1.00 68.70 271 GLU A CA 1
ATOM 3072 C C . GLU A 1 271 ? -1.539 7.272 18.296 1.00 65.10 271 GLU A C 1
ATOM 3073 O O . GLU A 1 271 ? -0.450 7.411 18.863 1.00 63.23 271 GLU A O 1
ATOM 3085 N N . GLN A 1 272 ? -1.785 6.241 17.493 1.00 64.43 272 GLN A N 1
ATOM 3086 C CA . GLN A 1 272 ? -0.732 5.293 17.165 1.00 61.21 272 GLN A CA 1
ATOM 3087 C C . GLN A 1 272 ? 0.402 5.976 16.422 1.00 59.31 272 GLN A C 1
ATOM 3088 O O . GLN A 1 272 ? 1.585 5.757 16.715 1.00 55.64 272 GLN A O 1
ATOM 3102 N N . ALA A 1 273 ? 0.058 6.793 15.427 1.00 56.70 273 ALA A N 1
ATOM 3103 C CA . ALA A 1 273 ? 1.088 7.469 14.646 1.00 55.21 273 ALA A CA 1
ATOM 3104 C C . ALA A 1 273 ? 1.939 8.352 15.547 1.00 52.68 273 ALA A C 1
ATOM 3105 O O . ALA A 1 273 ? 3.166 8.337 15.466 1.00 49.86 273 ALA A O 1
ATOM 3112 N N . ALA A 1 274 ? 1.298 9.101 16.442 1.00 55.65 274 ALA A N 1
ATOM 3113 C CA . ALA A 1 274 ? 2.048 9.941 17.362 1.00 56.39 274 ALA A CA 1
ATOM 3114 C C . ALA A 1 274 ? 2.992 9.105 18.208 1.00 56.24 274 ALA A C 1
ATOM 3115 O O . ALA A 1 274 ? 4.135 9.496 18.440 1.00 54.72 274 ALA A O 1
ATOM 3122 N N . HIS A 1 275 ? 2.518 7.960 18.695 1.00 58.10 275 HIS A N 1
ATOM 3123 C CA . HIS A 1 275 ? 3.375 7.069 19.462 1.00 58.83 275 HIS A CA 1
ATOM 3124 C C . HIS A 1 275 ? 4.590 6.637 18.648 1.00 54.16 275 HIS A C 1
ATOM 3125 O O . HIS A 1 275 ? 5.730 6.726 19.121 1.00 49.66 275 HIS A O 1
ATOM 3139 N N . LEU A 1 276 ? 4.371 6.179 17.410 1.00 49.58 276 LEU A N 1
ATOM 3140 C CA . LEU A 1 276 ? 5.507 5.793 16.574 1.00 46.05 276 LEU A CA 1
ATOM 3141 C C . LEU A 1 276 ? 6.446 6.968 16.346 1.00 44.25 276 LEU A C 1
ATOM 3142 O O . LEU A 1 276 ? 7.670 6.811 16.414 1.00 42.25 276 LEU A O 1
ATOM 3158 N N . ILE A 1 277 ? 5.897 8.153 16.065 1.00 45.08 277 ILE A N 1
ATOM 3159 C CA . ILE A 1 277 ? 6.745 9.311 15.753 1.00 43.65 277 ILE A CA 1
ATOM 3160 C C . ILE A 1 277 ? 7.587 9.662 16.964 1.00 44.04 277 ILE A C 1
ATOM 3161 O O . ILE A 1 277 ? 8.784 9.964 16.845 1.00 42.62 277 ILE A O 1
ATOM 3177 N N . GLN A 1 278 ? 6.955 9.655 18.143 1.00 46.90 278 GLN A N 1
ATOM 3178 C CA . GLN A 1 278 ? 7.655 9.922 19.393 1.00 47.93 278 GLN A CA 1
ATOM 3179 C C . GLN A 1 278 ? 8.774 8.912 19.633 1.00 49.17 278 GLN A C 1
ATOM 3180 O O . GLN A 1 278 ? 9.872 9.277 20.080 1.00 45.23 278 GLN A O 1
ATOM 3194 N N . ALA A 1 279 ? 8.506 7.631 19.365 1.00 46.23 279 ALA A N 1
ATOM 3195 C CA . ALA A 1 279 ? 9.535 6.616 19.536 1.00 44.46 279 ALA A CA 1
ATOM 3196 C C . ALA A 1 279 ? 10.721 6.880 18.611 1.00 40.46 279 ALA A C 1
ATOM 3197 O O . ALA A 1 279 ? 11.886 6.675 18.996 1.00 39.58 279 ALA A O 1
ATOM 3204 N N . LEU A 1 280 ? 10.443 7.324 17.388 1.00 39.11 280 LEU A N 1
ATOM 3205 C CA . LEU A 1 280 ? 11.517 7.571 16.439 1.00 36.39 280 LEU A CA 1
ATOM 3206 C C . LEU A 1 280 ? 12.294 8.816 16.836 1.00 40.23 280 LEU A C 1
ATOM 3207 O O . LEU A 1 280 ? 13.528 8.809 16.802 1.00 35.34 280 LEU A O 1
ATOM 3223 N N . ASN A 1 281 ? 11.597 9.887 17.238 1.00 38.66 281 ASN A N 1
AT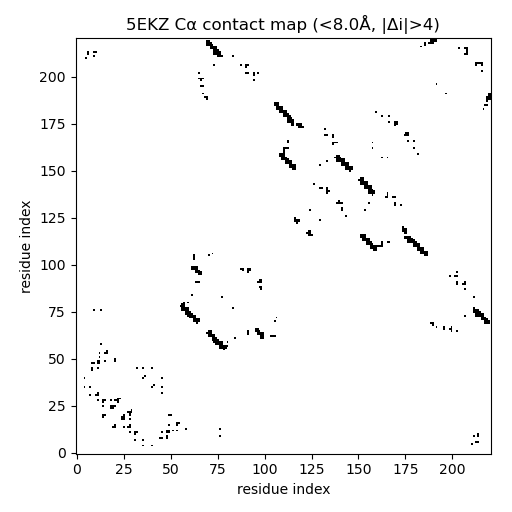OM 3224 C CA . ASN A 1 281 ? 12.294 11.062 17.762 1.00 41.68 281 ASN A CA 1
ATOM 3225 C C . ASN A 1 281 ? 13.146 10.735 18.989 1.00 44.78 281 ASN A C 1
ATOM 3226 O O . ASN A 1 281 ? 14.157 11.397 19.227 1.00 41.78 281 ASN A O 1
ATOM 3237 N N . ASN A 1 282 ? 12.751 9.742 19.785 1.00 41.20 282 ASN A N 1
ATOM 3238 C CA . ASN A 1 282 ? 13.545 9.388 20.967 1.00 42.19 282 ASN A CA 1
ATOM 3239 C C . ASN A 1 282 ? 14.834 8.629 20.616 1.00 39.71 282 ASN A C 1
ATOM 3240 O O . ASN A 1 282 ? 15.727 8.549 21.452 1.00 40.39 282 ASN A O 1
ATOM 3251 N N . TYR A 1 283 ? 14.965 8.096 19.407 1.00 37.17 283 TYR A N 1
ATOM 3252 C CA . TYR A 1 283 ? 16.198 7.415 19.039 1.00 35.11 283 TYR A CA 1
ATOM 3253 C C . TYR A 1 283 ? 17.383 8.398 18.971 1.00 39.31 283 TYR A C 1
ATOM 3254 O O . TYR A 1 283 ? 17.268 9.505 18.433 1.00 34.57 283 TYR A O 1
ATOM 3272 N N . GLU A 1 284 ? 18.537 7.952 19.495 1.00 35.75 284 GLU A N 1
ATOM 3273 C CA . GLU A 1 284 ? 19.691 8.816 19.718 1.00 36.60 284 GLU A CA 1
ATOM 3274 C C . GLU A 1 284 ? 20.203 9.506 18.463 1.00 34.80 284 GLU A C 1
ATOM 3275 O O . GLU A 1 284 ? 20.744 10.600 18.579 1.00 37.44 284 GLU A O 1
ATOM 3287 N N . ASP A 1 285 ? 20.133 8.863 17.285 1.00 31.50 285 ASP A N 1
ATOM 3288 C CA . ASP A 1 285 ? 20.700 9.441 16.048 1.00 32.51 285 ASP A CA 1
ATOM 3289 C C . ASP A 1 285 ? 19.692 10.265 15.232 1.00 32.18 285 ASP A C 1
ATOM 3290 O O . ASP A 1 285 ? 20.077 10.908 14.257 1.00 28.91 285 ASP A O 1
ATOM 3299 N N . VAL A 1 286 ? 18.422 10.322 15.644 1.00 32.15 286 VAL A N 1
ATOM 3300 C CA . VAL A 1 286 ? 17.398 10.998 14.844 1.00 30.97 286 VAL A CA 1
ATOM 3301 C C . VAL A 1 286 ? 17.414 12.498 15.086 1.00 34.80 286 VAL A C 1
ATOM 3302 O O . VAL A 1 286 ? 17.361 12.969 16.226 1.00 34.80 286 VAL A O 1
ATOM 3315 N N . ILE A 1 287 ? 17.463 13.263 13.997 1.00 32.54 287 ILE A N 1
ATOM 3316 C CA . ILE A 1 287 ? 17.338 14.699 14.080 1.00 39.08 287 ILE A CA 1
ATOM 3317 C C . ILE A 1 287 ? 15.899 15.125 13.946 1.00 42.95 287 ILE A C 1
ATOM 3318 O O . ILE A 1 287 ? 15.440 15.975 14.705 1.00 44.62 287 ILE A O 1
ATOM 3334 N N . HIS A 1 288 ? 15.190 14.574 12.957 1.00 41.29 288 HIS A N 1
ATOM 3335 C CA . HIS A 1 288 ? 13.798 14.959 12.713 1.00 40.15 288 HIS A CA 1
ATOM 3336 C C . HIS A 1 288 ? 13.053 13.821 12.024 1.00 38.90 288 HIS A C 1
ATOM 3337 O O . HIS A 1 288 ? 13.658 12.971 11.355 1.00 33.93 288 HIS A O 1
ATOM 3351 N N . VAL A 1 289 ? 11.742 13.770 12.263 1.00 40.40 289 VAL A N 1
ATOM 3352 C CA . VAL A 1 289 ? 10.824 12.835 11.612 1.00 39.58 289 VAL A CA 1
ATOM 3353 C C . VAL A 1 289 ? 9.798 13.663 10.832 1.00 41.43 289 VAL A C 1
ATOM 3354 O O . VAL A 1 289 ? 9.132 14.532 11.405 1.00 43.26 289 VAL A O 1
ATOM 3367 N N . TYR A 1 290 ? 9.675 13.419 9.528 1.00 38.05 290 TYR A N 1
ATOM 3368 C CA . TYR A 1 290 ? 8.662 14.120 8.724 1.00 39.65 290 TYR A CA 1
ATOM 3369 C C . TYR A 1 290 ? 7.520 13.149 8.400 1.00 41.93 290 TYR A C 1
ATOM 3370 O O . TYR A 1 290 ? 7.740 11.951 8.256 1.00 41.37 290 TYR A O 1
ATOM 3388 N N . ASP A 1 291 ? 6.298 13.654 8.275 1.00 47.71 291 ASP A N 1
ATOM 3389 C CA . ASP A 1 291 ? 5.165 12.771 8.000 1.00 46.73 291 ASP A CA 1
ATOM 3390 C C . ASP A 1 291 ? 4.197 13.472 7.056 1.00 46.84 291 ASP A C 1
ATOM 3391 O O . ASP A 1 291 ? 4.237 14.698 6.904 1.00 47.63 291 ASP A O 1
ATOM 3400 N N . ASN A 1 292 ? 3.304 12.687 6.422 1.00 48.12 292 ASN A N 1
ATOM 3401 C CA . ASN A 1 292 ? 2.294 13.233 5.504 1.00 49.44 292 ASN A CA 1
ATOM 3402 C C . ASN A 1 292 ? 0.879 13.162 6.064 1.00 53.35 292 ASN A C 1
ATOM 3403 O O . ASN A 1 292 ? -0.092 13.111 5.308 1.00 53.85 292 ASN A O 1
ATOM 3414 N N . ILE A 1 293 ? 0.741 13.243 7.361 1.00 53.97 293 ILE A N 1
ATOM 3415 C CA . ILE A 1 293 ? -0.548 13.083 8.011 1.00 55.11 293 ILE A CA 1
ATOM 3416 C C . ILE A 1 293 ? -1.249 14.425 8.028 1.00 61.38 293 ILE A C 1
ATOM 3417 O O . ILE A 1 293 ? -0.686 15.420 8.486 1.00 62.20 293 ILE A O 1
ATOM 3433 N N . GLU A 1 294 ? -2.496 14.437 7.567 1.00 62.68 294 GLU A N 1
ATOM 3434 C CA . GLU A 1 294 ? -3.282 15.650 7.445 1.00 85.18 294 GLU A CA 1
ATOM 3435 C C . GLU A 1 294 ? -4.204 15.802 8.640 1.00 104.89 294 GLU A C 1
ATOM 3436 O O . GLU A 1 294 ? -4.057 16.732 9.424 1.00 92.76 294 GLU A O 1
#

Foldseek 3Di:
DVLVLLLLLLQLLVQCLVFRLDCVRRVSNVVSVVVCVVVVPDPVSSVVSSPPDNPAWDWDWWWKAAQPRKIKIFTFTDNDPVVLVVVLQVLQVVLVMGTDDDPPCQWDKKKKWKFAQAFLVRDGRDPVNVVVLLVVLQFPDKDWDADPVTHIMIIGIGHPVCQPSSVVSCVVVGIGTDDIDIDIGGPAADEDDDVRVVSRVVSLVSSSPDSGTNHMDIRYD

InterPro domains:
  IPR002876 Transcriptional regulator TACO1-like [PTHR12532] (37-294)
  IPR017856 Integrase-like, N-terminal [G3DSA:1.10.10.200] (51-130)
  IPR026564 Transcriptional regulator TACO1-like, domain 3 [G3DSA:3.30.70.980] (134-292)
  IPR026564 Transcriptional regulator TACO1-like, domain 3 [G3DSA:3.30.70.980] (176-261)
  IPR029072 YebC-like [SSF75625] (56-294)
  IPR048300 TACO1/YebC-like, second and third domains [PF01709] (134-293)
  IPR049083 TACO1/YebC-like, N-terminal domain [PF20772] (58-127)

Solvent-accessible surface area: 12958 Å² total; per-residue (Å²): 192,89,109,70,40,56,35,13,35,14,25,0,27,32,11,6,55,148,39,12,56,81,50,170,119,12,86,64,0,35,107,40,9,107,73,0,137,77,100,123,8,68,150,83,48,16,54,75,3,24,165,37,122,110,130,105,20,84,79,25,79,27,21,0,87,7,29,30,36,0,2,1,6,0,14,0,2,3,100,43,10,97,122,0,78,123,30,0,91,147,11,1,72,116,20,54,9,107,23,18,163,80,78,76,122,30,13,50,97,31,0,6,0,11,0,14,42,86,11,156,127,151,133,86,7,90,66,115,76,0,81,84,19,5,139,109,4,53,16,107,65,14,114,112,22,97,42,168,140,128,131,91,28,6,75,0,16,0,84,29,109,34,24,125,108,2,69,106,97,0,51,98,60,12,1,48,21,100,47,52,41,87,72,22,60,20,117,65,110,40,136,22,62,148,87,64,80,125,78,2,61,104,0,31,110,17,0,47,56,22,129,28,0,29,86,10,43,58,2,33,122

GO terms:
  GO:0097177 mitochondrial ribosome binding (F, IDA)
  GO:0005739 mitochondrion (C, IDA)
  GO:0003729 mRNA binding (F, IDA)
  GO:0019843 rRNA binding (F, IDA)
  GO:0005739 mitochondrion (C, HDA)
  GO:1904959 regulation of cytochrome-c oxidase activity (P, IMP)
  GO:0033617 mitochondrial respiratory chain complex IV assembly (P, IMP)
  GO:0061743 motor learning (P, IMP)
  GO:0070129 regulation of mitochondrial translation (P, IMP)
  GO:0005515 protein binding (F, IPI)

Radius of gyration: 19.56 Å; Cα contacts (8 Å, |Δi|>4): 372; chains: 1; bounding box: 44×52×42 Å

Sequence (221 aa):
RSRIFSKLTLSIRLAVKEGGPNPENNSSLANILELCRSKNMPKSTIESALKTEKNKGIYLLYEGRGPGGSSLLIEALSNSGPKCHLDIKYILNKNGGMMAEGARHFFDKKGVVVVGVEDREKKAVNLERALELAIEAGAEDVKEAEDEEEKNLFKFICDASSLHQVRKKLDSLGLCPVSCSMEFIPHSKVQLAEPELEQAAHLIQALNNYEDVIHVYDNIE

Secondary structure (DSSP, 8-state):
-HHHHHHHHHHHHHHHHHH-S-TTT-HHHHHHHHHHHHTT--HHHHHHHHTS-TTSSEEEEEEEE-TTS-EEEEEEEES-HHHHHHHHHHHHHHTT-EEPPS----EEEEEEEEEESB-TTS-B--HHHHHHHHHHHT-SEEEEEE-SS--EEEEEEEEGGGHHHHHHHHHHTT--EEEEEEEEEESS-B---HHHHHHHHHHHHHHHHSTTEEEEEE-B-

Nearest PDB structures (foldseek):
  5ekz-assembly1_A  TM=1.005E+00  e=3.593E-46  Mus musculus
  1lfp-assembly1_A  TM=6.802E-01  e=1.440E-21  Aquifex aeolicus
  4f3q-assembly1_A  TM=8.295E-01  e=2.772E-19  Coxiella burnetii RSA 493
  1mw7-assembly1_A  TM=6.929E-01  e=4.154E-19  Helicobacter pylori
  1kon-assembly1_A  TM=6.955E-01  e=1.008E-16  Escherichia coli